Protein AF-A0A6B3W3S4-F1 (afdb_monomer)

Radius of gyration: 24.47 Å; Cα contacts (8 Å, |Δi|>4): 489; chains: 1; bounding box: 60×50×69 Å

InterPro domains:
  IPR002931 Transglutaminase-like [PF01841] (14-114)
  IPR002931 Transglutaminase-like [SM00460] (56-116)
  IPR038765 Papain-like cysteine peptidase superfamily [SSF54001] (7-116)

Nearest PDB structures (foldseek):
  3isr-assembly1_B  TM=8.763E-01  e=1.009E-07  Cytophaga hutchinsonii ATCC 33406
  8z4f-assembly1_A  TM=6.440E-01  e=1.031E-03  Methanobacterium phage psiM2
  7ob6-assembly1_B  TM=7.798E-01  e=4.672E-03  candidate division CPR1
  8z4f-assembly1_B-2  TM=6.143E-01  e=2.387E-03  Methanobacterium phage psiM2
  5zug-assembly1_F  TM=5.809E-01  e=6.024E+00  Escherichia coli K-12

Mean predicted aligned error: 7.25 Å

Secondary structure (DSSP, 8-state):
----SSS--SHHHHHHHHHHTTT-SSHHHHHHHHHHHHHHH-EE-SS-SSBSHHHHHHHSEE-HHHHHHHHHHHHHHTT--EEEEEEEESSSS--EEEEEEEEETTTEEEEE-HHHHHHHHH-TTTTTTSS-----GGGGBT---S-EEEEEESSSEEPSSPPPPPPGGGS-SSBS-EEEETTEEEETTT--BTTEE---SS---PPP-TTTTS-BPPPPHHHHH--------HHHHHHHHHHHHHHHHHHHHHHHHTT---TTHHHHHHHHHHHHHHHHHHTTSSHHHHHHHHHHHHHHHHHHHH-

pLDDT: mean 88.49, std 9.98, range [55.47, 98.88]

Solvent-accessible surface area (backbone atoms only — not comparable to full-atom values): 17016 Å² total; per-residue (Å²): 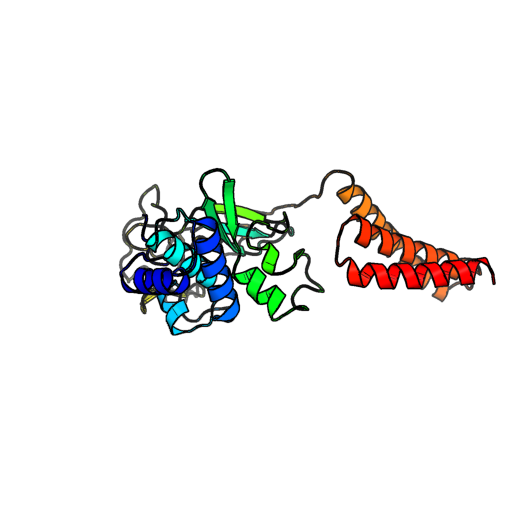116,91,59,42,93,40,26,47,58,48,70,69,42,29,52,52,36,47,64,62,26,68,85,38,90,46,72,64,48,26,54,47,40,49,42,53,48,53,31,70,70,41,42,88,34,80,83,49,86,51,49,18,22,68,46,26,69,74,63,35,43,22,34,36,61,24,43,26,19,35,54,33,14,29,35,36,39,73,75,33,54,46,44,34,39,24,16,27,42,65,71,55,51,96,42,70,46,39,28,32,30,39,50,34,91,99,72,45,74,35,36,35,30,45,42,62,19,29,42,44,68,76,42,73,65,78,47,73,89,50,93,62,72,82,66,65,34,76,45,21,63,61,40,78,72,85,48,72,45,81,65,43,75,51,60,55,43,78,42,84,73,69,71,79,85,77,57,83,88,71,58,51,86,41,61,77,49,65,42,32,45,90,92,34,85,39,49,66,38,70,60,58,56,91,63,9,44,54,66,42,78,62,64,74,53,78,62,77,74,79,64,51,87,47,77,46,71,74,76,58,66,52,79,81,71,49,86,64,84,67,76,70,67,68,72,58,34,52,41,50,53,52,32,52,51,34,51,53,52,42,54,48,52,60,56,46,55,76,79,42,93,58,88,60,51,64,42,52,44,24,50,32,48,27,52,38,21,50,33,31,44,77,66,64,45,64,41,74,64,28,51,54,51,23,51,55,26,47,52,51,26,51,50,56,73,77,108

Foldseek 3Di:
DDADLQQGQDPVLLVVLCVQQVPPPFLLSSLLSLLVCLLPQAEEDPPDQAGHQVSCVVVSYHHQRNSASSSCNSCVNHPWHKKKFWWAFQPQFGDIGIWMWTQGPPPGTATAGSRLLNCCVPPVCPCVPPPADHDHSSCSGRDDPPGIDTQDIHFFAADVVQDPADDPVLAAPAEPQWHHGPNDTDGQQDHHDVSGHGDCSPHRHHDDSPCSPDHDYDDGPCVPVNGDDRADDDPLNVLVVLLVVLVVVLVVLVVVVVPDDDLCSQLSNLVSQLSNLVSCCVNVHPNVVSVVSNVVSVVSNVVSVVD

Organism: NCBI:txid2672567

Sequence (307 aa):
MRSTTLSPVDDEIKSLASKITKDGKNNLEKAKLLFDYIVEQFVYHYPPKKRGAKSFLQEKRGDCGEYSSLFSSCCRAIGIPCRTLIGTWATGKLSAHVWNEAFIEGKGWIPVDCSMAHVQKKKKWQFLFSNIKTVPWEKYFGQTENQRIVFSFDADLPLNPEYPHIRGEEIPKQIDSVYIIQDRPFYWGYQTLNGNAPYMQPVYVRFDNENLAEPVTKPKATSYLGVWKVKESGMRSLLLSMKYGAFILLLLTFLAELFTEHSSLPVVKASLFVMIGLSFLLRRERVLLFSVLTFLFTLSLLSSIFS

Structure (mmCIF, N/CA/C/O backbone):
data_AF-A0A6B3W3S4-F1
#
_entry.id   AF-A0A6B3W3S4-F1
#
loop_
_atom_site.group_PDB
_atom_site.id
_atom_site.type_symbol
_atom_site.label_atom_id
_atom_site.label_alt_id
_atom_site.label_comp_id
_atom_site.label_asym_id
_atom_site.label_entity_id
_atom_site.label_seq_id
_atom_site.pdbx_PDB_ins_code
_atom_site.Cartn_x
_atom_site.Cartn_y
_atom_site.Cartn_z
_atom_site.occupancy
_atom_site.B_iso_or_equiv
_atom_site.auth_seq_id
_atom_site.auth_comp_id
_atom_site.auth_asym_id
_atom_site.auth_atom_id
_atom_site.pdbx_PDB_model_num
ATOM 1 N N . MET A 1 1 ? -19.396 -1.303 12.843 1.00 88.00 1 MET A N 1
ATOM 2 C CA . MET A 1 1 ? -18.505 -1.917 11.827 1.00 88.00 1 MET A CA 1
ATOM 3 C C . MET A 1 1 ? -17.469 -2.785 12.517 1.00 88.00 1 MET A C 1
ATOM 5 O O . MET A 1 1 ? -17.266 -2.597 13.709 1.00 88.00 1 MET A O 1
ATOM 9 N N . ARG A 1 2 ? -16.847 -3.732 11.801 1.00 89.38 2 ARG A N 1
ATOM 10 C CA . ARG A 1 2 ? -15.855 -4.651 12.380 1.00 89.38 2 ARG A CA 1
ATOM 11 C C . ARG A 1 2 ? -14.685 -3.876 12.996 1.00 89.38 2 ARG A C 1
ATOM 13 O O . ARG A 1 2 ? -14.101 -3.023 12.334 1.00 89.38 2 ARG A O 1
ATOM 20 N N . SER A 1 3 ? -14.364 -4.205 14.241 1.00 92.44 3 SER A N 1
ATOM 21 C CA . SER A 1 3 ? -13.187 -3.736 14.974 1.00 92.44 3 SER A CA 1
ATOM 22 C C . SER A 1 3 ? -12.208 -4.903 15.085 1.00 92.44 3 SER A C 1
ATOM 24 O O . SER A 1 3 ? -12.642 -6.029 15.332 1.00 92.44 3 SER A O 1
ATOM 26 N N . THR A 1 4 ? -10.920 -4.663 14.859 1.00 90.12 4 THR A N 1
ATOM 27 C CA . THR A 1 4 ? -9.861 -5.681 14.978 1.00 90.12 4 THR A CA 1
ATOM 28 C C . THR A 1 4 ? -8.745 -5.172 15.882 1.00 90.12 4 THR A C 1
ATOM 30 O O . THR A 1 4 ? -8.672 -3.980 16.179 1.00 90.12 4 THR A O 1
ATOM 33 N N . THR A 1 5 ? -7.851 -6.060 16.309 1.00 90.69 5 THR A N 1
ATOM 34 C CA . THR A 1 5 ? -6.713 -5.717 17.174 1.00 90.69 5 THR A CA 1
ATOM 35 C C . THR A 1 5 ? -5.821 -4.655 16.536 1.00 90.69 5 THR A C 1
ATOM 37 O O . THR A 1 5 ? -5.405 -3.702 17.195 1.00 90.69 5 THR A O 1
ATOM 40 N N . LEU A 1 6 ? -5.545 -4.794 15.236 1.00 91.62 6 LEU A N 1
ATOM 41 C CA . LEU A 1 6 ? -4.705 -3.852 14.495 1.00 91.62 6 LEU A CA 1
ATOM 42 C C . LEU A 1 6 ? -5.480 -2.639 13.985 1.00 91.62 6 LEU A C 1
ATOM 44 O O . LEU A 1 6 ? -4.897 -1.566 13.854 1.00 91.62 6 LEU A O 1
ATOM 48 N N . SER A 1 7 ? -6.776 -2.785 13.714 1.00 94.19 7 SER A N 1
ATOM 49 C CA . SER A 1 7 ? -7.641 -1.712 13.221 1.00 94.19 7 SER A CA 1
ATOM 50 C C . SER A 1 7 ? -8.841 -1.509 14.160 1.00 94.19 7 SER A C 1
ATOM 52 O O . SER A 1 7 ? -9.983 -1.802 13.780 1.00 94.19 7 SER A O 1
ATOM 54 N N . PRO A 1 8 ? -8.605 -1.023 15.397 1.00 95.00 8 PRO A N 1
ATOM 55 C CA . PRO A 1 8 ? -9.664 -0.803 16.369 1.00 95.00 8 PRO A CA 1
ATOM 56 C C . PRO A 1 8 ? -10.611 0.310 15.920 1.00 95.00 8 PRO A C 1
ATOM 58 O O . PRO A 1 8 ? -10.212 1.267 15.250 1.00 95.00 8 PRO A O 1
ATOM 61 N N . VAL A 1 9 ? -11.872 0.181 16.319 1.00 96.94 9 VAL A N 1
ATOM 62 C CA . VAL A 1 9 ? -12.919 1.191 16.158 1.00 96.94 9 VAL A CA 1
ATOM 63 C C . VAL A 1 9 ? -13.415 1.569 17.550 1.00 96.94 9 VAL A C 1
ATOM 65 O O . VAL A 1 9 ? -14.301 0.912 18.091 1.00 96.94 9 VAL A O 1
ATOM 68 N N . ASP A 1 10 ? -12.806 2.595 18.137 1.00 96.69 10 ASP A N 1
ATOM 69 C CA . ASP A 1 10 ? -13.119 3.111 19.473 1.00 96.69 10 ASP A CA 1
ATOM 70 C C . ASP A 1 10 ? -13.277 4.641 19.472 1.00 96.69 10 ASP A C 1
ATOM 72 O O . ASP A 1 10 ? -13.190 5.290 18.424 1.00 96.69 10 ASP A O 1
ATOM 76 N N . ASP A 1 11 ? -13.544 5.219 20.644 1.00 97.62 11 ASP A N 1
ATOM 77 C CA . ASP A 1 11 ? -13.845 6.645 20.787 1.00 97.62 11 ASP A CA 1
ATOM 78 C C . ASP A 1 11 ? -12.666 7.557 20.427 1.00 97.62 11 ASP A C 1
ATOM 80 O O . ASP A 1 11 ? -12.877 8.635 19.869 1.00 97.62 11 ASP A O 1
ATOM 84 N N . GLU A 1 12 ? -11.426 7.121 20.671 1.00 97.19 12 GLU A N 1
ATOM 85 C CA . GLU A 1 12 ? -10.222 7.870 20.295 1.00 97.19 12 GLU A CA 1
ATOM 86 C C . GLU A 1 12 ? -10.119 7.980 18.767 1.00 97.19 12 GLU A C 1
ATOM 88 O O . GLU A 1 12 ? -10.022 9.085 18.218 1.00 97.19 12 GLU A O 1
ATOM 93 N N . ILE A 1 13 ? -10.224 6.844 18.066 1.00 98.25 13 ILE A N 1
ATOM 94 C CA . ILE A 1 13 ? -10.219 6.795 16.598 1.00 98.25 13 ILE A CA 1
ATOM 95 C C . ILE A 1 13 ? -11.403 7.578 16.026 1.00 98.25 13 ILE A C 1
ATOM 97 O O . ILE A 1 13 ? -11.238 8.339 15.070 1.00 98.25 13 ILE A O 1
ATOM 101 N N . LYS A 1 14 ? -12.598 7.422 16.605 1.00 98.38 14 LYS A N 1
ATOM 102 C CA . LYS A 1 14 ? -13.813 8.108 16.153 1.00 98.38 14 LYS A CA 1
ATOM 103 C C . LYS A 1 14 ? -13.709 9.619 16.314 1.00 98.38 14 LYS A C 1
ATOM 105 O O . LYS A 1 14 ? -14.090 10.347 15.395 1.00 98.38 14 LYS A O 1
ATOM 110 N N . SER A 1 15 ? -13.177 10.092 17.439 1.00 98.44 15 SER A N 1
ATOM 111 C CA . SER A 1 15 ? -12.952 11.515 17.702 1.00 98.44 15 SER A CA 1
ATOM 112 C C . SER A 1 15 ? -11.958 12.107 16.703 1.00 98.44 15 SER A C 1
ATOM 114 O O . SER A 1 15 ? -12.255 13.108 16.043 1.00 98.44 15 SER A O 1
ATOM 116 N N . LEU A 1 16 ? -10.820 11.434 16.491 1.00 98.50 16 LEU A N 1
ATOM 117 C CA . LEU A 1 16 ? -9.830 11.840 15.496 1.00 98.50 16 LEU A CA 1
ATOM 118 C C . LEU A 1 16 ? -10.427 11.895 14.083 1.00 98.50 16 LEU A C 1
ATOM 120 O O . LEU A 1 16 ? -10.297 12.908 13.393 1.00 98.50 16 LEU A O 1
ATOM 124 N N . ALA A 1 17 ? -11.091 10.822 13.652 1.00 98.62 17 ALA A N 1
ATOM 125 C CA . ALA A 1 17 ? -11.669 10.726 12.320 1.00 98.62 17 ALA A CA 1
ATOM 126 C C . ALA A 1 17 ? -12.756 11.788 12.098 1.00 98.62 17 ALA A C 1
ATOM 128 O O . ALA A 1 17 ? -12.778 12.436 11.051 1.00 98.62 17 ALA A O 1
ATOM 129 N N . SER A 1 18 ? -13.605 12.041 13.097 1.00 98.50 18 SER A N 1
ATOM 130 C CA . SER A 1 18 ? -14.628 13.095 13.038 1.00 98.50 18 SER A CA 1
ATOM 131 C C . SER A 1 18 ? -13.999 14.487 12.936 1.00 98.50 18 SER A C 1
ATOM 133 O O . SER A 1 18 ? -14.432 15.298 12.123 1.00 98.50 18 SER A O 1
ATOM 135 N N . LYS A 1 19 ? -12.922 14.751 13.690 1.00 98.62 19 LYS A N 1
ATOM 136 C CA . LYS A 1 19 ? -12.184 16.021 13.626 1.00 98.62 19 LYS A CA 1
ATOM 137 C C . LYS A 1 19 ? -11.567 16.263 12.247 1.00 98.62 19 LYS A C 1
ATOM 139 O O . LYS A 1 19 ? -11.665 17.374 11.733 1.00 98.62 19 LYS A O 1
ATOM 144 N N . ILE A 1 20 ? -10.939 15.246 11.654 1.00 98.62 20 ILE A N 1
ATOM 145 C CA . ILE A 1 20 ? -10.326 15.341 10.317 1.00 98.62 20 ILE A CA 1
ATOM 146 C C . ILE A 1 20 ? -11.392 15.563 9.238 1.00 98.62 20 ILE A C 1
ATOM 148 O O . ILE A 1 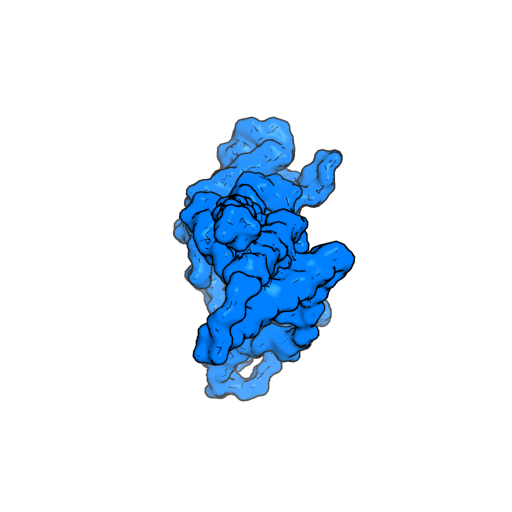20 ? -11.163 16.289 8.276 1.00 98.62 20 ILE A O 1
ATOM 152 N N . THR A 1 21 ? -12.560 14.941 9.394 1.00 98.62 21 THR A N 1
ATOM 153 C CA . THR A 1 21 ? -13.600 14.894 8.356 1.00 98.62 21 THR A CA 1
ATOM 154 C C . THR A 1 21 ? -14.727 15.905 8.540 1.00 98.62 21 THR A C 1
ATOM 156 O O . THR A 1 21 ? -15.724 15.833 7.820 1.00 98.62 21 THR A O 1
ATOM 159 N N . LYS A 1 22 ? -14.561 16.868 9.457 1.00 97.88 22 LYS A N 1
ATOM 160 C CA . LYS A 1 22 ? -15.570 17.879 9.808 1.00 97.88 22 LYS A CA 1
ATOM 161 C C . LYS A 1 22 ? -16.120 18.653 8.599 1.00 97.88 22 LYS A C 1
ATOM 163 O O . LYS A 1 22 ? -17.309 18.937 8.560 1.00 97.88 22 LYS A O 1
ATOM 168 N N . ASP A 1 23 ? -15.271 18.930 7.606 1.00 97.00 23 ASP A N 1
ATOM 169 C CA . ASP A 1 23 ? -15.618 19.739 6.429 1.00 97.00 23 ASP A CA 1
ATOM 170 C C . ASP A 1 23 ? -16.046 18.878 5.220 1.00 97.00 23 ASP A C 1
ATOM 172 O O . ASP A 1 23 ? -16.370 19.406 4.157 1.00 97.00 23 ASP A O 1
ATOM 176 N N . GLY A 1 24 ? -16.036 17.544 5.351 1.00 97.56 24 GLY A N 1
ATOM 177 C CA . GLY A 1 24 ? -16.400 16.621 4.274 1.00 97.56 24 GLY A CA 1
ATOM 178 C C . GLY A 1 24 ? -17.913 16.440 4.158 1.00 97.56 24 GLY A C 1
ATOM 179 O O . GLY A 1 24 ? -18.565 15.990 5.104 1.00 97.56 24 GLY A O 1
ATOM 180 N N . LYS A 1 25 ? -18.478 16.719 2.979 1.00 97.00 25 LYS A N 1
ATOM 181 C CA . LYS A 1 25 ? -19.935 16.727 2.751 1.00 97.00 25 LYS A CA 1
ATOM 182 C C . LYS A 1 25 ? -20.524 15.336 2.535 1.00 97.00 25 LYS A C 1
ATOM 184 O O . LYS A 1 25 ? -21.697 15.102 2.798 1.00 97.00 25 LYS A O 1
ATOM 189 N N . ASN A 1 26 ? -19.715 14.404 2.044 1.00 97.81 26 ASN A N 1
ATOM 190 C CA . ASN A 1 26 ? -20.113 13.033 1.730 1.00 97.81 26 ASN A CA 1
ATOM 191 C C . ASN A 1 26 ? -18.980 12.047 2.053 1.00 97.81 26 ASN A C 1
ATOM 193 O O . ASN A 1 26 ? -17.842 12.444 2.303 1.00 97.81 26 ASN A O 1
ATOM 197 N N . ASN A 1 27 ? -19.279 10.747 2.033 1.00 98.31 27 ASN A N 1
ATOM 198 C CA . ASN A 1 27 ? -18.314 9.707 2.405 1.00 98.31 27 ASN A CA 1
ATOM 199 C C . ASN A 1 27 ? -17.053 9.698 1.525 1.00 98.31 27 ASN A C 1
ATOM 201 O O . ASN A 1 27 ? -15.975 9.386 2.023 1.00 98.31 27 ASN A O 1
ATOM 205 N N . LEU A 1 28 ? -17.156 10.084 0.247 1.00 98.44 28 LEU A N 1
ATOM 206 C CA . LEU A 1 28 ? -15.996 10.176 -0.643 1.00 98.44 28 LEU A CA 1
ATOM 207 C C . LEU A 1 28 ? -15.044 11.289 -0.195 1.00 98.44 28 LEU A C 1
ATOM 209 O O . LEU A 1 28 ? -13.844 11.055 -0.062 1.00 98.44 28 LEU A O 1
ATOM 213 N N . GLU A 1 29 ? -15.581 12.481 0.067 1.00 98.56 29 GLU A N 1
ATOM 214 C CA . GLU A 1 29 ? -14.811 13.624 0.566 1.00 98.56 29 GLU A CA 1
ATOM 215 C C . GLU A 1 29 ? -14.203 13.328 1.937 1.00 98.56 29 GLU A C 1
ATOM 217 O O . GLU A 1 29 ? -13.020 13.578 2.150 1.00 98.56 29 GLU A O 1
ATOM 222 N N . LYS A 1 30 ? -14.968 12.716 2.849 1.00 98.81 30 LYS A N 1
ATOM 223 C CA . LYS A 1 30 ? -14.467 12.313 4.170 1.00 98.81 30 LYS A CA 1
ATOM 224 C C . LYS A 1 30 ? -13.317 11.308 4.061 1.00 98.81 30 LYS A C 1
ATOM 226 O O . LYS A 1 30 ? -12.278 11.500 4.690 1.00 98.81 30 LYS A O 1
ATOM 231 N N . ALA A 1 31 ? -13.449 10.276 3.225 1.00 98.69 31 ALA A N 1
ATOM 232 C CA . ALA A 1 31 ? -12.367 9.323 2.977 1.00 98.69 31 ALA A CA 1
ATOM 233 C C . ALA A 1 31 ? -11.130 10.003 2.360 1.00 98.69 31 ALA A C 1
ATOM 235 O O . ALA A 1 31 ? -10.001 9.677 2.733 1.00 98.69 31 ALA A O 1
ATOM 236 N N . LYS A 1 32 ? -11.320 10.979 1.462 1.00 98.75 32 LYS A N 1
ATOM 237 C CA . LYS A 1 32 ? -10.215 11.745 0.868 1.00 98.75 32 LYS A CA 1
ATOM 238 C C . LYS A 1 32 ? -9.495 12.621 1.895 1.00 98.75 32 LYS A C 1
ATOM 240 O O . LYS A 1 32 ? -8.267 12.630 1.909 1.00 98.75 32 LYS A O 1
ATOM 245 N N . LEU A 1 33 ? -10.232 13.291 2.783 1.00 98.88 33 LEU A N 1
ATOM 246 C CA . LEU A 1 33 ? -9.661 14.079 3.883 1.00 98.88 33 LEU A CA 1
ATOM 247 C C . LEU A 1 33 ? -8.827 13.205 4.831 1.00 98.88 33 LEU A C 1
ATOM 249 O O . LEU A 1 33 ? -7.727 13.596 5.218 1.00 98.88 33 LEU A O 1
ATOM 253 N N . LEU A 1 34 ? -9.305 11.995 5.156 1.00 98.88 34 LEU A N 1
ATOM 254 C CA . LEU A 1 34 ? -8.530 11.019 5.933 1.00 98.88 34 LEU A CA 1
ATOM 255 C C . LEU A 1 34 ? -7.239 10.611 5.215 1.00 98.88 34 LEU A C 1
ATOM 257 O O . LEU A 1 34 ? -6.177 10.584 5.838 1.00 98.88 34 LEU A O 1
ATOM 261 N N . PHE A 1 35 ? -7.319 10.312 3.917 1.00 98.88 35 PHE A N 1
ATOM 262 C CA . PHE A 1 35 ? -6.153 9.981 3.098 1.00 98.88 35 PHE A CA 1
ATOM 263 C C . PHE A 1 35 ? -5.117 11.113 3.113 1.00 98.88 35 PHE A C 1
ATOM 265 O O . PHE A 1 35 ? -3.954 10.867 3.430 1.00 98.88 35 PHE A O 1
ATOM 272 N N . ASP A 1 36 ? -5.534 12.354 2.849 1.00 98.75 36 ASP A N 1
ATOM 273 C CA . ASP A 1 36 ? -4.631 13.511 2.809 1.00 98.75 36 ASP A CA 1
ATOM 274 C C . ASP A 1 36 ? -3.972 13.773 4.165 1.00 98.75 36 ASP A C 1
ATOM 276 O O . ASP A 1 36 ? -2.758 13.979 4.237 1.00 98.75 36 ASP A O 1
ATOM 280 N N . TYR A 1 37 ? -4.754 13.698 5.246 1.00 98.75 37 TYR A N 1
ATOM 281 C CA . TYR A 1 37 ? -4.243 13.839 6.605 1.00 98.75 37 TYR A CA 1
ATOM 282 C C . TYR A 1 37 ? -3.182 12.779 6.920 1.00 98.75 37 TYR A C 1
ATOM 284 O O . TYR A 1 37 ? -2.087 13.116 7.366 1.00 98.75 37 TYR A O 1
ATOM 292 N N . ILE A 1 38 ? -3.465 11.498 6.664 1.00 98.69 38 ILE A N 1
ATOM 293 C CA . ILE A 1 38 ? -2.531 10.409 6.984 1.00 98.69 38 ILE A CA 1
ATOM 294 C C . ILE A 1 38 ? -1.249 10.517 6.145 1.00 98.69 38 ILE A C 1
ATOM 296 O O . ILE A 1 38 ? -0.151 10.319 6.666 1.00 98.69 38 ILE A O 1
ATOM 300 N N . VAL A 1 39 ? -1.365 10.861 4.860 1.00 98.56 39 VAL A N 1
ATOM 301 C CA . VAL A 1 39 ? -0.209 11.046 3.968 1.00 98.56 39 VAL A CA 1
ATOM 302 C C . VAL A 1 39 ? 0.709 12.172 4.450 1.00 98.56 39 VAL A C 1
ATOM 304 O O . VAL A 1 39 ? 1.933 12.056 4.322 1.00 98.56 39 VAL A O 1
ATOM 307 N N . GLU A 1 40 ? 0.141 13.249 5.000 1.00 98.25 40 GLU A N 1
ATOM 308 C CA . GLU A 1 40 ? 0.909 14.409 5.455 1.00 98.25 40 GLU A CA 1
ATOM 309 C C . GLU A 1 40 ? 1.493 14.242 6.863 1.00 98.25 40 GLU A C 1
ATOM 311 O O . GLU A 1 40 ? 2.623 14.656 7.105 1.00 98.25 40 GLU A O 1
ATOM 316 N N . GLN A 1 41 ? 0.741 13.646 7.789 1.00 98.12 41 GLN A N 1
ATOM 317 C CA . GLN A 1 41 ? 1.057 13.688 9.224 1.00 98.12 41 GLN A CA 1
ATOM 318 C C . GLN A 1 41 ? 1.934 12.534 9.723 1.00 98.12 41 GLN A C 1
ATOM 320 O O . GLN A 1 41 ? 2.368 12.553 10.875 1.00 98.12 41 GLN A O 1
ATOM 325 N N . PHE A 1 42 ? 2.175 11.519 8.896 1.00 98.00 42 PHE A N 1
ATOM 326 C CA . PHE A 1 42 ? 2.903 10.312 9.287 1.00 98.00 42 PHE A CA 1
ATOM 327 C C . PHE A 1 42 ? 4.062 10.037 8.341 1.00 98.00 42 PHE A C 1
ATOM 329 O O . PHE A 1 42 ? 4.036 10.460 7.186 1.00 98.00 42 PHE A O 1
ATOM 336 N N . VAL A 1 43 ? 5.063 9.294 8.817 1.00 97.81 43 VAL A N 1
ATOM 337 C CA . VAL A 1 43 ? 6.291 9.002 8.069 1.00 97.81 43 VAL A CA 1
ATOM 338 C C . VAL A 1 43 ? 6.460 7.509 7.810 1.00 97.81 43 VAL A C 1
ATOM 340 O O . VAL A 1 43 ? 6.420 6.692 8.732 1.00 97.81 43 VAL A O 1
ATOM 343 N N . TYR A 1 44 ? 6.753 7.154 6.557 1.00 97.38 44 TYR A N 1
ATOM 344 C CA . TYR A 1 44 ? 7.031 5.766 6.199 1.00 97.38 44 TYR A CA 1
ATOM 345 C C . TYR A 1 44 ? 8.372 5.298 6.769 1.00 97.38 44 TYR A C 1
ATOM 347 O O . TYR A 1 44 ? 9.438 5.832 6.430 1.00 97.38 44 TYR A O 1
ATOM 355 N N . HIS A 1 45 ? 8.318 4.255 7.592 1.00 96.06 45 HIS A N 1
ATOM 356 C CA . HIS A 1 45 ? 9.461 3.626 8.233 1.00 96.06 45 HIS A CA 1
ATOM 357 C C . HIS A 1 45 ? 9.253 2.113 8.334 1.00 96.06 45 HIS A C 1
ATOM 359 O O . HIS A 1 45 ? 8.240 1.652 8.850 1.00 96.06 45 HIS A O 1
ATOM 365 N N . TYR A 1 46 ? 10.233 1.352 7.852 1.00 91.75 46 TYR A N 1
ATOM 366 C CA . TYR A 1 46 ? 10.237 -0.103 7.908 1.00 91.75 46 TYR A CA 1
ATOM 367 C C . TYR A 1 46 ? 11.585 -0.590 8.468 1.00 91.75 46 TYR A C 1
ATOM 369 O O . TYR A 1 46 ? 12.615 -0.113 7.981 1.00 91.75 46 TYR A O 1
ATOM 377 N N . PRO A 1 47 ? 11.594 -1.539 9.423 1.00 90.31 47 PRO A N 1
ATOM 378 C CA . PRO A 1 47 ? 10.423 -2.101 10.109 1.00 90.31 47 PRO A CA 1
ATOM 379 C C . PRO A 1 47 ? 9.850 -1.138 11.176 1.00 90.31 47 PRO A C 1
ATOM 381 O O . PRO A 1 47 ? 10.598 -0.343 11.744 1.00 90.31 47 PRO A O 1
ATOM 384 N N . PRO A 1 48 ? 8.539 -1.178 11.476 1.00 91.38 48 PRO A N 1
ATOM 385 C CA . PRO A 1 48 ? 7.976 -0.431 12.598 1.00 91.38 48 PRO A CA 1
ATOM 386 C C . PRO A 1 48 ? 8.317 -1.095 13.938 1.00 91.38 48 PRO A C 1
ATOM 388 O O . PRO A 1 48 ? 8.487 -2.310 14.015 1.00 91.38 48 PRO A O 1
ATOM 391 N N . LYS A 1 49 ? 8.359 -0.296 15.012 1.00 91.06 49 LYS A N 1
ATOM 392 C CA . LYS A 1 49 ? 8.609 -0.791 16.379 1.00 91.06 49 LYS A CA 1
ATOM 393 C C . LYS A 1 49 ? 7.435 -1.592 16.948 1.00 91.06 49 LYS A C 1
ATOM 395 O O . LYS A 1 49 ? 7.638 -2.570 17.657 1.00 91.06 49 LYS A O 1
ATOM 400 N N . LYS A 1 50 ? 6.213 -1.138 16.667 1.00 92.88 50 LYS A N 1
ATOM 401 C CA . LYS A 1 50 ? 4.947 -1.696 17.156 1.00 92.88 50 LYS A CA 1
ATOM 402 C C . LYS A 1 50 ? 3.929 -1.715 16.019 1.00 92.88 50 LYS A C 1
ATOM 404 O O . LYS A 1 50 ? 4.050 -0.928 15.080 1.00 92.88 50 LYS A O 1
ATOM 409 N N . ARG A 1 51 ? 2.951 -2.613 16.113 1.00 92.38 51 ARG A N 1
ATOM 410 C CA . ARG A 1 51 ? 1.913 -2.852 15.106 1.00 92.38 51 ARG A CA 1
ATOM 411 C C . ARG A 1 51 ? 0.544 -2.349 15.569 1.00 92.38 51 ARG A C 1
ATOM 413 O O . ARG A 1 51 ? 0.180 -2.512 16.732 1.00 92.38 51 ARG A O 1
ATOM 420 N N . GLY A 1 52 ? -0.244 -1.837 14.631 1.00 93.19 52 GLY A N 1
ATOM 421 C CA . GLY A 1 52 ? -1.630 -1.407 14.794 1.00 93.19 52 GLY A CA 1
ATOM 422 C C . GLY A 1 52 ? -1.829 0.113 14.760 1.00 93.19 52 GLY A C 1
ATOM 423 O O . GLY A 1 52 ? -0.934 0.908 15.051 1.00 93.19 52 GLY A O 1
ATOM 424 N N . ALA A 1 53 ? -3.066 0.525 14.466 1.00 95.75 53 ALA A N 1
ATOM 425 C CA . ALA A 1 53 ? -3.455 1.926 14.297 1.00 95.75 53 ALA A CA 1
ATOM 426 C C . ALA A 1 53 ? -3.104 2.812 15.506 1.00 95.75 53 ALA A C 1
ATOM 428 O O . ALA A 1 53 ? -2.641 3.937 15.324 1.00 95.75 53 ALA A O 1
ATOM 429 N N . LYS A 1 54 ? -3.284 2.308 16.736 1.00 95.38 54 LYS A N 1
ATOM 430 C CA . LYS A 1 54 ? -2.959 3.048 17.969 1.00 95.38 54 LYS A CA 1
ATOM 431 C C . LYS A 1 54 ? -1.469 3.306 18.118 1.00 95.38 54 LYS A C 1
ATOM 433 O O . LYS A 1 54 ? -1.057 4.435 18.366 1.00 95.38 54 LYS A O 1
ATOM 438 N N . SER A 1 55 ? -0.655 2.274 17.912 1.00 94.06 55 SER A N 1
ATOM 439 C CA . SER A 1 55 ? 0.796 2.426 17.939 1.00 94.06 55 SER A CA 1
ATOM 440 C C . SER A 1 55 ? 1.264 3.389 16.855 1.00 94.06 55 SER A C 1
ATOM 442 O O . SER A 1 55 ? 2.107 4.241 17.115 1.00 94.06 55 SER A O 1
ATOM 444 N N . PHE A 1 56 ? 0.668 3.334 15.664 1.00 96.62 56 PHE A N 1
ATOM 445 C CA . PHE A 1 56 ? 0.995 4.279 14.605 1.00 96.62 56 PHE A CA 1
ATOM 446 C C . PHE A 1 56 ? 0.617 5.723 14.957 1.00 96.62 56 PHE A C 1
ATOM 448 O O . PHE A 1 56 ? 1.388 6.639 14.666 1.00 96.62 56 PHE A O 1
ATOM 455 N N . LEU A 1 57 ? -0.525 5.939 15.622 1.00 96.62 57 LEU A N 1
ATOM 456 C CA . LEU A 1 57 ? -0.941 7.255 16.117 1.00 96.62 57 LEU A CA 1
ATOM 457 C C . LEU A 1 57 ? 0.053 7.866 17.100 1.00 96.62 57 LEU A C 1
ATOM 459 O O . LEU A 1 57 ? 0.325 9.064 16.998 1.00 96.62 57 LEU A O 1
ATOM 463 N N . GLN A 1 58 ? 0.595 7.043 17.996 1.00 95.25 58 GLN A N 1
ATOM 464 C CA . GLN A 1 58 ? 1.584 7.442 18.995 1.00 95.25 58 GLN A CA 1
ATOM 465 C C . GLN A 1 58 ? 2.962 7.689 18.367 1.00 95.25 58 GLN A C 1
ATOM 467 O O . GLN A 1 58 ? 3.554 8.746 18.562 1.00 95.25 58 GLN A O 1
ATOM 472 N N . GLU A 1 59 ? 3.462 6.738 17.576 1.00 95.88 59 GLU A N 1
ATOM 473 C CA . GLU A 1 59 ? 4.830 6.766 17.040 1.00 95.88 59 GLU A CA 1
ATOM 474 C C . GLU A 1 59 ? 4.984 7.694 15.827 1.00 95.88 59 GLU A C 1
ATOM 476 O O . GLU A 1 59 ? 6.095 8.110 15.496 1.00 95.88 59 GLU A O 1
ATOM 481 N N . LYS A 1 60 ? 3.889 7.974 15.102 1.00 97.00 60 LYS A N 1
ATOM 482 C CA . LYS A 1 60 ? 3.859 8.722 13.826 1.00 97.00 60 LYS A CA 1
ATOM 483 C C . LYS A 1 60 ? 4.756 8.151 12.717 1.00 97.00 60 LYS A C 1
ATOM 485 O O . LYS A 1 60 ? 4.952 8.787 11.679 1.00 97.00 60 LYS A O 1
ATOM 490 N N . ARG A 1 61 ? 5.299 6.946 12.909 1.00 97.12 61 ARG A N 1
ATOM 491 C CA . ARG A 1 61 ? 6.239 6.271 12.007 1.00 97.12 61 ARG A CA 1
ATOM 492 C C . ARG A 1 61 ? 5.847 4.806 11.867 1.00 97.12 61 ARG A C 1
ATOM 494 O O . ARG A 1 61 ? 5.678 4.125 12.871 1.00 97.12 61 ARG A O 1
ATOM 501 N N . GLY A 1 62 ? 5.717 4.324 10.635 1.00 96.50 62 GLY A N 1
ATOM 502 C CA . GLY A 1 62 ? 5.229 2.968 10.383 1.00 96.50 62 GLY A CA 1
ATOM 503 C C . GLY A 1 62 ? 5.329 2.537 8.925 1.00 96.50 62 GLY A C 1
ATOM 504 O O . GLY A 1 62 ? 5.662 3.345 8.057 1.00 96.50 62 GLY A O 1
ATOM 505 N N . ASP A 1 63 ? 5.062 1.262 8.653 1.00 95.56 63 ASP A N 1
ATOM 506 C CA . ASP A 1 63 ? 5.087 0.694 7.302 1.00 95.56 63 ASP A CA 1
ATOM 507 C C . ASP A 1 63 ? 3.678 0.605 6.689 1.00 95.56 63 ASP A C 1
ATOM 509 O O . ASP A 1 63 ? 2.699 1.087 7.258 1.00 95.56 63 ASP A O 1
ATOM 513 N N . CYS A 1 64 ? 3.560 -0.018 5.512 1.00 95.56 64 CYS A N 1
ATOM 514 C CA . CYS A 1 64 ? 2.285 -0.165 4.803 1.00 95.56 64 CYS A CA 1
ATOM 515 C C . CYS A 1 64 ? 1.147 -0.757 5.660 1.00 95.56 64 CYS A C 1
ATOM 517 O O . CYS A 1 64 ? -0.008 -0.357 5.487 1.00 95.56 64 CYS A O 1
ATOM 519 N N . GLY A 1 65 ? 1.453 -1.641 6.617 1.00 94.88 65 GLY A N 1
ATOM 520 C CA . GLY A 1 65 ? 0.468 -2.211 7.533 1.00 94.88 65 GLY A CA 1
ATOM 521 C C . GLY A 1 65 ? -0.096 -1.180 8.506 1.00 94.88 65 GL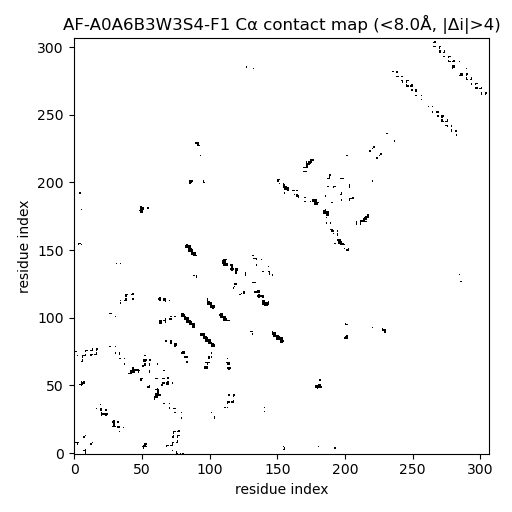Y A C 1
ATOM 522 O O . GLY A 1 65 ? -1.305 -1.153 8.736 1.00 94.88 65 GLY A O 1
ATOM 523 N N . GLU A 1 66 ? 0.753 -0.291 9.016 1.00 96.38 66 GLU A N 1
ATOM 524 C CA . GLU A 1 66 ? 0.368 0.754 9.969 1.00 96.38 66 GLU A CA 1
ATOM 525 C C . GLU A 1 66 ? -0.503 1.829 9.320 1.00 96.38 66 GLU A C 1
ATOM 527 O O . GLU A 1 66 ? -1.571 2.178 9.830 1.00 96.38 66 GLU A O 1
ATOM 532 N N . TYR A 1 67 ? -0.099 2.273 8.127 1.00 98.12 67 TYR A N 1
ATOM 533 C CA . TYR A 1 67 ? -0.901 3.171 7.296 1.00 98.12 67 TYR A CA 1
ATOM 534 C C . TYR A 1 67 ? -2.282 2.578 7.004 1.00 98.12 67 TYR A C 1
ATOM 536 O O . TYR A 1 67 ? -3.296 3.264 7.161 1.00 98.12 67 TYR A O 1
ATOM 544 N N . SER A 1 68 ? -2.322 1.301 6.617 1.00 97.19 68 SER A N 1
ATOM 545 C CA . SER A 1 68 ? -3.573 0.639 6.247 1.00 97.19 68 SER A CA 1
ATOM 546 C C . SER A 1 68 ? -4.488 0.391 7.443 1.00 97.19 68 SER A C 1
ATOM 548 O O . SER A 1 68 ? -5.715 0.492 7.338 1.00 97.19 68 SER A O 1
ATOM 550 N N . SER A 1 69 ? -3.891 0.101 8.598 1.00 96.25 69 SER A N 1
ATOM 551 C CA . SER A 1 69 ? -4.607 -0.085 9.854 1.00 96.25 69 SER A CA 1
ATOM 552 C C . SER A 1 69 ? -5.283 1.207 10.300 1.00 96.25 69 SER A C 1
ATOM 554 O O . SER A 1 69 ? -6.476 1.204 10.584 1.00 96.25 69 SER A O 1
ATOM 556 N N . LEU A 1 70 ? -4.560 2.331 10.288 1.00 98.25 70 LEU A N 1
ATOM 557 C CA . LEU A 1 70 ? -5.127 3.615 10.692 1.00 98.25 70 LEU A CA 1
ATOM 558 C C . LEU A 1 70 ? -6.207 4.111 9.726 1.00 98.25 70 LEU A C 1
ATOM 560 O O . LEU A 1 70 ? -7.263 4.558 10.171 1.00 98.25 70 LEU A O 1
ATOM 564 N N . PHE A 1 71 ? -5.981 4.013 8.412 1.00 98.69 71 PHE A N 1
ATOM 565 C CA . PHE A 1 71 ? -6.976 4.456 7.434 1.00 98.69 71 PHE A CA 1
ATOM 566 C C . PHE A 1 71 ? -8.282 3.657 7.544 1.00 98.69 71 PHE A C 1
ATOM 568 O O . PHE A 1 71 ? -9.366 4.249 7.576 1.00 98.69 71 PHE A O 1
ATOM 575 N N . SER A 1 72 ? -8.195 2.326 7.654 1.00 98.12 72 SER A N 1
ATOM 576 C CA . SER A 1 72 ? -9.380 1.477 7.819 1.00 98.12 72 SER A CA 1
ATOM 577 C C . SER A 1 72 ? -10.094 1.720 9.148 1.00 98.12 72 SER A C 1
ATOM 579 O O . SER A 1 72 ? -11.314 1.879 9.134 1.00 98.12 72 SER A O 1
ATOM 581 N N . SER A 1 73 ? -9.361 1.844 10.261 1.00 98.06 73 SER A N 1
ATOM 582 C CA . SER A 1 73 ? -9.895 2.249 11.569 1.00 98.06 73 SER A CA 1
ATOM 583 C C . SER A 1 73 ? -10.695 3.547 11.489 1.00 98.06 73 SER A C 1
ATOM 585 O O . SER A 1 73 ? -11.866 3.572 11.869 1.00 98.06 73 SER A O 1
ATOM 587 N N . CYS A 1 74 ? -10.101 4.613 10.943 1.00 98.75 74 CYS A N 1
ATOM 588 C CA . CYS A 1 74 ? -10.756 5.914 10.835 1.00 98.75 74 CYS A CA 1
ATOM 589 C C . CYS A 1 74 ? -12.010 5.859 9.956 1.00 98.75 74 CYS A C 1
ATOM 591 O O . CYS A 1 74 ? -13.049 6.371 10.363 1.00 98.75 74 CYS A O 1
ATOM 593 N N . CYS A 1 75 ? -11.944 5.209 8.787 1.00 98.69 75 CYS A N 1
ATOM 594 C CA . CYS A 1 75 ? -13.109 5.047 7.910 1.00 98.69 75 CYS A CA 1
ATOM 595 C C . CYS A 1 75 ? -14.251 4.314 8.625 1.00 98.69 75 CYS A C 1
ATOM 597 O O . CYS A 1 75 ? -15.390 4.790 8.650 1.00 98.69 75 CYS A O 1
ATOM 599 N N . ARG A 1 76 ? -13.932 3.181 9.264 1.00 98.50 76 ARG A N 1
ATOM 600 C CA . ARG A 1 76 ? -14.906 2.350 9.979 1.00 98.50 76 ARG A CA 1
ATOM 601 C C . ARG A 1 76 ? -15.519 3.079 11.176 1.00 98.50 76 ARG A C 1
ATOM 603 O O . ARG A 1 76 ? -16.691 2.866 11.474 1.00 98.50 76 ARG A O 1
ATOM 610 N N . ALA A 1 77 ? -14.769 3.956 11.838 1.00 98.50 77 ALA A N 1
ATOM 611 C CA . ALA A 1 77 ? -15.264 4.728 12.975 1.00 98.50 77 ALA A CA 1
ATOM 612 C C . ALA A 1 77 ? -16.306 5.793 12.603 1.00 98.50 77 ALA A C 1
ATOM 614 O O . ALA A 1 77 ? -17.144 6.136 13.436 1.00 98.50 77 ALA A O 1
ATOM 615 N N . ILE A 1 78 ? -16.300 6.277 11.356 1.00 98.19 78 ILE A N 1
ATOM 616 C CA . ILE A 1 78 ? -17.231 7.313 10.868 1.00 98.19 78 ILE A CA 1
ATOM 617 C C . ILE A 1 78 ? -18.297 6.787 9.901 1.00 98.19 78 ILE A C 1
ATOM 619 O O . ILE A 1 78 ? -18.929 7.575 9.202 1.00 98.19 78 ILE A O 1
ATOM 623 N N . GLY A 1 79 ? -18.516 5.473 9.837 1.00 98.00 79 GLY A N 1
ATOM 624 C CA . GLY A 1 79 ? -19.602 4.921 9.019 1.00 98.00 79 GLY A CA 1
ATOM 625 C C . GLY A 1 79 ? -19.217 4.511 7.590 1.00 98.00 79 GLY A C 1
ATOM 626 O O . GLY A 1 79 ? -20.080 4.022 6.872 1.00 98.00 79 GLY A O 1
ATOM 627 N N . ILE A 1 80 ? -17.949 4.633 7.176 1.00 98.50 80 ILE A N 1
ATOM 628 C CA . ILE A 1 80 ? -17.492 4.256 5.828 1.00 98.50 80 ILE A CA 1
ATOM 629 C C . ILE A 1 80 ? -16.984 2.803 5.829 1.00 98.50 80 ILE A C 1
ATOM 631 O O . ILE A 1 80 ? -15.962 2.527 6.472 1.00 98.50 80 ILE A O 1
ATOM 635 N N . PRO A 1 81 ? -17.625 1.866 5.098 1.00 98.06 81 PRO A N 1
ATOM 636 C CA . PRO A 1 81 ? -17.112 0.509 4.981 1.00 98.06 81 PRO A CA 1
ATOM 637 C C . PRO A 1 81 ? -15.733 0.529 4.324 1.00 98.06 81 PRO A C 1
ATOM 639 O O . PRO A 1 81 ? -15.548 1.069 3.237 1.00 98.06 81 PRO A O 1
ATOM 642 N N . CYS A 1 82 ? -14.750 -0.052 4.998 1.00 98.00 82 CYS A N 1
ATOM 643 C CA . CYS A 1 82 ? -13.372 -0.082 4.533 1.00 98.00 82 CYS A CA 1
ATOM 644 C C . CYS A 1 82 ? -12.766 -1.450 4.832 1.00 98.00 82 CYS A C 1
ATOM 646 O O . CYS A 1 82 ? -12.955 -1.988 5.929 1.00 98.00 82 CYS A O 1
ATOM 648 N N . ARG A 1 83 ? -12.049 -2.020 3.865 1.00 95.31 83 ARG A N 1
ATOM 649 C CA . ARG A 1 83 ? -11.319 -3.280 4.017 1.00 95.31 83 ARG A CA 1
ATOM 650 C C . ARG A 1 83 ? -9.834 -3.060 3.792 1.00 95.31 83 ARG A C 1
ATOM 652 O O . ARG A 1 83 ? -9.433 -2.248 2.964 1.00 95.31 83 ARG A O 1
ATOM 659 N N . THR A 1 84 ? -9.030 -3.791 4.544 1.00 94.69 84 THR A N 1
ATOM 660 C CA . THR A 1 84 ? -7.585 -3.871 4.338 1.00 94.69 84 THR A CA 1
ATOM 661 C C . THR A 1 84 ? -7.312 -5.005 3.358 1.00 94.69 84 THR A C 1
ATOM 663 O O . THR A 1 84 ? -7.928 -6.059 3.458 1.00 94.69 84 THR A O 1
ATOM 666 N N . LEU A 1 85 ? -6.434 -4.800 2.389 1.00 94.25 85 LEU A N 1
ATOM 667 C CA . LEU A 1 85 ? -6.014 -5.813 1.432 1.00 94.25 85 LEU A CA 1
ATOM 668 C C . LEU A 1 85 ? -4.568 -6.148 1.729 1.00 94.25 85 LEU A C 1
ATOM 670 O O . LEU A 1 85 ? -3.731 -5.248 1.822 1.00 94.25 85 LEU A O 1
ATOM 674 N N . ILE A 1 86 ? -4.288 -7.435 1.875 1.00 90.94 86 ILE A N 1
ATOM 675 C CA . ILE A 1 86 ? -2.945 -7.927 2.132 1.00 90.94 86 ILE A CA 1
ATOM 676 C C . ILE A 1 86 ? -2.537 -8.798 0.957 1.00 90.94 86 ILE A C 1
ATOM 678 O O . ILE A 1 86 ? -3.295 -9.658 0.504 1.00 90.94 86 ILE A O 1
ATOM 682 N N . GLY A 1 87 ? -1.356 -8.536 0.413 1.00 90.44 87 GLY A N 1
ATOM 683 C CA . GLY A 1 87 ? -0.955 -9.147 -0.838 1.00 90.44 87 GLY A CA 1
ATOM 684 C C . GLY A 1 87 ? 0.509 -8.937 -1.163 1.00 90.44 87 GLY A C 1
ATOM 685 O O . GLY A 1 87 ? 1.339 -8.711 -0.283 1.00 90.44 87 GLY A O 1
ATOM 686 N N . THR A 1 88 ? 0.821 -9.007 -2.451 1.00 89.94 88 THR A N 1
ATOM 687 C CA . THR A 1 88 ? 2.176 -8.834 -2.977 1.00 89.94 88 THR A CA 1
ATOM 688 C C . THR A 1 88 ? 2.174 -8.035 -4.268 1.00 89.94 88 THR A C 1
ATOM 690 O O . THR A 1 88 ? 1.202 -8.034 -5.027 1.00 89.94 88 THR A O 1
ATOM 693 N N . TRP A 1 89 ? 3.312 -7.421 -4.567 1.00 90.88 89 TRP A N 1
ATOM 694 C CA . TRP A 1 89 ? 3.608 -6.930 -5.904 1.00 90.88 89 TRP A CA 1
ATOM 695 C C . TRP A 1 89 ? 3.795 -8.093 -6.887 1.00 90.88 89 TRP A C 1
ATOM 697 O O . TRP A 1 89 ? 4.460 -9.085 -6.580 1.00 90.88 89 TRP A O 1
ATOM 707 N N . ALA A 1 90 ? 3.256 -7.955 -8.095 1.00 88.56 90 ALA A N 1
ATOM 708 C CA . ALA A 1 90 ? 3.399 -8.896 -9.200 1.00 88.56 90 ALA A CA 1
ATOM 709 C C . ALA A 1 90 ? 4.754 -8.704 -9.914 1.00 88.56 90 ALA A C 1
ATOM 711 O O . ALA A 1 90 ? 4.814 -8.372 -11.095 1.00 88.56 90 ALA A O 1
ATOM 712 N N . THR A 1 91 ? 5.862 -8.881 -9.188 1.00 82.62 91 THR A N 1
ATOM 713 C CA . THR A 1 91 ? 7.237 -8.668 -9.694 1.00 82.62 91 THR A CA 1
ATOM 714 C C . THR A 1 91 ? 8.039 -9.966 -9.850 1.00 82.62 91 THR A C 1
ATOM 716 O O . THR A 1 91 ? 9.244 -9.925 -10.091 1.00 82.62 91 THR A O 1
ATOM 719 N N . GLY A 1 92 ? 7.389 -11.129 -9.716 1.00 78.19 92 GLY A N 1
ATOM 720 C CA . GLY A 1 92 ? 8.030 -12.450 -9.806 1.00 78.19 92 GLY A CA 1
ATOM 721 C C . GLY A 1 92 ? 8.795 -12.875 -8.547 1.00 78.19 92 GLY A C 1
ATOM 722 O O . GLY A 1 92 ? 9.403 -13.940 -8.527 1.00 78.19 92 GLY A O 1
ATOM 723 N N . LYS A 1 93 ? 8.767 -12.060 -7.489 1.00 80.31 93 LYS A N 1
ATOM 724 C CA . LYS A 1 93 ? 9.263 -12.389 -6.148 1.00 80.31 93 LYS A CA 1
ATOM 725 C C . LYS A 1 93 ? 8.231 -11.925 -5.127 1.00 80.31 93 LYS A C 1
ATOM 727 O O . LYS A 1 93 ? 7.551 -10.929 -5.376 1.00 80.31 93 LYS A O 1
ATOM 732 N N . LEU A 1 94 ? 8.128 -12.610 -3.985 1.00 81.88 94 LEU A N 1
ATOM 733 C CA . LEU A 1 94 ? 7.267 -12.123 -2.911 1.00 81.88 94 LEU A CA 1
ATOM 734 C C . LEU A 1 94 ? 7.800 -10.772 -2.422 1.00 81.88 94 LEU A C 1
ATOM 736 O O . LEU A 1 94 ? 8.913 -10.674 -1.910 1.00 81.88 94 LEU A O 1
ATOM 740 N N . SER A 1 95 ? 6.971 -9.748 -2.558 1.00 86.88 95 SER A N 1
ATOM 741 C CA . SER A 1 95 ? 7.201 -8.414 -2.032 1.00 86.88 95 SER A CA 1
ATOM 742 C C . SER A 1 95 ? 5.884 -7.967 -1.420 1.00 86.88 95 SER A C 1
ATOM 744 O O . SER A 1 95 ? 4.999 -7.468 -2.115 1.00 86.88 95 SER A O 1
ATOM 746 N N . ALA A 1 96 ? 5.724 -8.279 -0.134 1.00 88.44 96 ALA A N 1
ATOM 747 C CA . ALA A 1 96 ? 4.463 -8.099 0.561 1.00 88.44 96 ALA A CA 1
ATOM 748 C C . ALA A 1 96 ? 4.091 -6.615 0.658 1.00 88.44 96 ALA A C 1
ATOM 750 O O . ALA A 1 96 ? 4.953 -5.755 0.847 1.00 88.44 96 ALA A O 1
ATOM 751 N N . HIS A 1 97 ? 2.801 -6.326 0.526 1.00 93.88 97 HIS A N 1
ATOM 752 C CA . HIS A 1 97 ? 2.260 -4.978 0.643 1.00 93.88 97 HIS A CA 1
ATOM 753 C C . HIS A 1 97 ? 0.864 -5.013 1.258 1.00 93.88 97 HIS A C 1
ATOM 755 O O . HIS A 1 97 ? 0.139 -5.999 1.104 1.00 93.88 97 HIS A O 1
ATOM 761 N N . VAL A 1 98 ? 0.498 -3.947 1.966 1.00 94.44 98 VAL A N 1
ATOM 762 C CA . VAL A 1 98 ? -0.846 -3.750 2.523 1.00 94.44 98 VAL A CA 1
ATOM 763 C C . VAL A 1 98 ? -1.400 -2.425 2.022 1.00 94.44 98 VAL A C 1
ATOM 765 O O . VAL A 1 98 ? -0.678 -1.430 1.977 1.00 94.44 98 VAL A O 1
ATOM 768 N N . TRP A 1 99 ? -2.672 -2.415 1.642 1.00 97.00 99 TRP A N 1
ATOM 769 C CA . TRP A 1 99 ? -3.406 -1.200 1.292 1.00 97.00 99 TRP A CA 1
ATOM 770 C C . TRP A 1 99 ? -4.878 -1.335 1.688 1.00 97.00 99 TRP A C 1
ATOM 772 O O . TRP A 1 99 ? -5.257 -2.288 2.370 1.00 97.00 99 TRP A O 1
ATOM 782 N N . ASN A 1 100 ? -5.725 -0.392 1.283 1.00 98.00 100 ASN A N 1
ATOM 783 C CA . ASN A 1 100 ? -7.144 -0.394 1.612 1.00 98.00 100 ASN A CA 1
ATOM 784 C C . ASN A 1 100 ? -8.038 -0.282 0.382 1.00 98.00 100 ASN A C 1
ATOM 786 O O . ASN A 1 100 ? -7.626 0.162 -0.686 1.00 98.00 100 ASN A O 1
ATOM 790 N N . GLU A 1 101 ? -9.307 -0.608 0.581 1.00 98.44 101 GLU A N 1
ATOM 791 C CA . GLU A 1 101 ? -10.402 -0.171 -0.272 1.00 98.44 101 GLU A CA 1
ATOM 792 C C . GLU A 1 101 ? -11.529 0.374 0.604 1.00 98.44 101 GLU A C 1
ATOM 794 O O . GLU A 1 101 ? -11.919 -0.264 1.585 1.00 98.44 101 GLU A O 1
ATOM 799 N N . ALA A 1 102 ? -12.063 1.536 0.238 1.00 98.50 102 ALA A N 1
ATOM 800 C CA . ALA A 1 102 ? -13.221 2.150 0.879 1.00 98.50 102 ALA A CA 1
ATOM 801 C C . ALA A 1 102 ? -14.441 2.033 -0.040 1.00 98.50 102 ALA A C 1
ATOM 803 O O . ALA A 1 102 ? -14.373 2.404 -1.211 1.00 98.50 102 ALA A O 1
ATOM 804 N N . PHE A 1 103 ? -15.556 1.518 0.471 1.00 98.50 103 PHE A N 1
ATOM 805 C CA . PHE A 1 103 ? -16.799 1.425 -0.281 1.00 98.50 103 PHE A CA 1
ATOM 806 C C . PHE A 1 103 ? -17.532 2.762 -0.250 1.00 98.50 103 PHE A C 1
ATOM 808 O O . PHE A 1 103 ? -17.878 3.274 0.816 1.00 98.50 103 PHE A O 1
ATOM 815 N N . ILE A 1 104 ? -17.790 3.307 -1.434 1.00 98.19 104 ILE A N 1
ATOM 816 C CA . ILE A 1 104 ? -18.540 4.542 -1.626 1.00 98.19 104 ILE A CA 1
ATOM 817 C C . ILE A 1 104 ? -19.805 4.207 -2.408 1.00 98.19 104 ILE A C 1
ATOM 819 O O . ILE A 1 104 ? -19.741 3.662 -3.513 1.00 98.19 104 ILE A O 1
ATOM 823 N N . GLU A 1 105 ? -20.957 4.546 -1.839 1.00 96.06 105 GLU A N 1
ATOM 824 C CA . GLU A 1 105 ? -22.253 4.344 -2.483 1.00 96.06 105 GLU A CA 1
ATOM 825 C C . GLU A 1 105 ? -22.291 5.006 -3.871 1.00 96.06 105 GLU A C 1
ATOM 827 O O . GLU A 1 105 ? -21.771 6.106 -4.072 1.00 96.06 105 GLU A O 1
ATOM 832 N N . GLY A 1 106 ? -22.820 4.285 -4.862 1.00 96.50 106 GLY A N 1
ATOM 833 C CA . GLY A 1 106 ? -22.833 4.710 -6.266 1.00 96.50 106 GLY A CA 1
ATOM 834 C C . GLY A 1 106 ? -21.486 4.628 -7.004 1.00 96.50 106 GLY A C 1
ATOM 835 O O . GLY A 1 106 ? -21.467 4.813 -8.218 1.00 96.50 106 GLY A O 1
ATOM 836 N N . LYS A 1 107 ? -20.365 4.331 -6.326 1.00 97.25 107 LYS A N 1
ATOM 837 C CA . LYS A 1 107 ? -19.039 4.162 -6.964 1.00 97.25 107 LYS A CA 1
ATOM 838 C C . LYS A 1 107 ? -18.401 2.788 -6.754 1.00 97.25 107 LYS A C 1
ATOM 840 O O . LYS A 1 107 ? -17.560 2.388 -7.553 1.00 97.25 107 LYS A O 1
ATOM 845 N N . GLY A 1 108 ? -18.784 2.072 -5.699 1.00 98.06 108 GLY A N 1
ATOM 846 C CA . GLY A 1 108 ? -18.200 0.784 -5.335 1.00 98.06 108 GLY A CA 1
ATOM 847 C C . GLY A 1 108 ? -16.931 0.920 -4.491 1.00 98.06 108 GL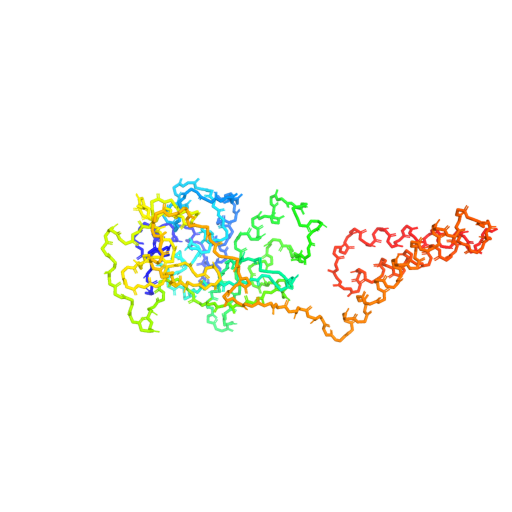Y A C 1
ATOM 848 O O . GLY A 1 108 ? -16.755 1.892 -3.754 1.00 98.06 108 GLY A O 1
ATOM 849 N N . TRP A 1 109 ? -16.056 -0.083 -4.567 1.00 98.06 109 TRP A N 1
ATOM 850 C CA . TRP A 1 109 ? -14.796 -0.121 -3.823 1.00 98.06 109 TRP A CA 1
ATOM 851 C C . TRP A 1 109 ? -13.744 0.776 -4.478 1.00 98.06 109 TRP A C 1
ATOM 853 O O . TRP A 1 109 ? -13.265 0.504 -5.575 1.00 98.06 109 TRP A O 1
ATOM 863 N N . ILE A 1 110 ? -13.375 1.846 -3.781 1.00 98.38 110 ILE A N 1
ATOM 864 C CA . ILE A 1 110 ? -12.327 2.781 -4.180 1.00 98.38 110 ILE A CA 1
ATOM 865 C C . ILE A 1 110 ? -11.008 2.319 -3.552 1.00 98.38 110 ILE A C 1
ATOM 867 O O . ILE A 1 110 ? -10.924 2.283 -2.321 1.00 98.38 110 ILE A O 1
ATOM 871 N N . PRO A 1 111 ? -9.969 1.984 -4.339 1.00 98.25 111 PRO A N 1
ATOM 872 C CA . PRO A 1 111 ? -8.676 1.607 -3.784 1.00 98.25 111 PRO A CA 1
ATOM 873 C C . PRO A 1 111 ? -7.983 2.815 -3.156 1.00 98.25 111 PRO A C 1
ATOM 875 O O . PRO A 1 111 ? -8.001 3.910 -3.714 1.00 98.25 111 PRO A O 1
ATOM 878 N N . VAL A 1 112 ? -7.363 2.613 -1.997 1.00 98.69 112 VAL A N 1
ATOM 879 C CA . VAL A 1 112 ? -6.648 3.648 -1.251 1.00 98.69 112 VAL A CA 1
ATOM 880 C C . VAL A 1 112 ? -5.318 3.105 -0.739 1.00 98.69 112 VAL A C 1
ATOM 882 O O . VAL A 1 112 ? -5.276 2.073 -0.074 1.00 98.69 112 VAL A O 1
ATOM 885 N N . ASP A 1 113 ? -4.220 3.810 -1.011 1.00 98.56 113 ASP A N 1
ATOM 886 C CA . ASP A 1 113 ? -2.895 3.462 -0.487 1.00 98.56 113 ASP A CA 1
ATOM 887 C C . ASP A 1 113 ? -2.155 4.687 0.061 1.00 98.56 113 ASP A C 1
ATOM 889 O O . ASP A 1 113 ? -1.383 5.355 -0.633 1.00 98.56 113 ASP A O 1
ATOM 893 N N . CYS A 1 114 ? -2.373 4.965 1.348 1.00 98.62 114 CYS A N 1
ATOM 894 C CA . CYS A 1 114 ? -1.713 6.068 2.045 1.00 98.62 114 CYS A CA 1
ATOM 895 C C . CYS A 1 114 ? -0.186 5.888 2.120 1.00 98.62 114 CYS A C 1
ATOM 897 O O . CYS A 1 114 ? 0.552 6.873 2.142 1.00 98.62 114 CYS A O 1
ATOM 899 N N . SER A 1 115 ? 0.304 4.643 2.146 1.00 97.75 115 SER A N 1
ATOM 900 C CA . SER A 1 115 ? 1.732 4.359 2.298 1.00 97.75 115 SER A CA 1
ATOM 901 C C . SER A 1 115 ? 2.509 4.691 1.021 1.00 97.75 115 SER A C 1
ATOM 903 O O . SER A 1 115 ? 3.483 5.446 1.063 1.00 97.75 115 SER A O 1
ATOM 905 N N . MET A 1 116 ? 2.031 4.223 -0.136 1.00 97.31 116 MET A N 1
ATOM 906 C CA . MET A 1 116 ? 2.629 4.533 -1.434 1.00 97.31 116 MET A CA 1
ATOM 907 C C . MET A 1 116 ? 2.448 6.002 -1.802 1.00 97.31 116 MET A C 1
ATOM 909 O O . MET A 1 116 ? 3.375 6.601 -2.352 1.00 97.31 116 MET A O 1
ATOM 913 N N . ALA A 1 117 ? 1.310 6.606 -1.444 1.00 98.12 117 ALA A N 1
ATOM 914 C CA . ALA A 1 117 ? 1.106 8.043 -1.574 1.00 98.12 117 ALA A CA 1
ATOM 915 C C . ALA A 1 117 ? 2.171 8.834 -0.802 1.00 98.12 117 ALA A C 1
ATOM 917 O O . ALA A 1 117 ? 2.856 9.677 -1.383 1.00 98.12 117 ALA A O 1
ATOM 918 N N . HIS A 1 118 ? 2.386 8.517 0.477 1.00 98.12 118 HIS A N 1
ATOM 919 C CA . HIS A 1 118 ? 3.415 9.174 1.279 1.00 98.12 118 HIS A CA 1
ATOM 920 C C . HIS A 1 118 ? 4.817 9.003 0.678 1.00 98.12 118 HIS A C 1
ATOM 922 O O . HIS A 1 118 ? 5.543 9.987 0.509 1.00 98.12 118 HIS A O 1
ATOM 928 N N . VAL A 1 119 ? 5.202 7.775 0.306 1.00 96.50 119 VAL A N 1
ATOM 929 C CA . VAL A 1 119 ? 6.532 7.516 -0.268 1.00 96.50 119 VAL A CA 1
ATOM 930 C C . VAL A 1 119 ? 6.715 8.253 -1.595 1.00 96.50 119 VAL A C 1
ATOM 932 O O . VAL A 1 119 ? 7.758 8.866 -1.794 1.00 96.50 119 VAL A O 1
ATOM 935 N N . GLN A 1 120 ? 5.719 8.277 -2.485 1.00 94.56 120 GLN A N 1
ATOM 936 C CA . GLN A 1 120 ? 5.813 9.052 -3.729 1.00 94.56 120 GLN A CA 1
ATOM 937 C C . GLN A 1 120 ? 5.876 10.561 -3.487 1.00 94.56 120 GLN A C 1
ATOM 939 O O . GLN A 1 120 ? 6.618 11.258 -4.179 1.00 94.56 120 GLN A O 1
ATOM 944 N N . LYS A 1 121 ? 5.148 11.070 -2.489 1.00 95.81 121 LYS A N 1
ATOM 945 C CA . LYS A 1 121 ? 5.146 12.495 -2.148 1.00 95.81 121 LYS A CA 1
ATOM 946 C C . LYS A 1 121 ? 6.492 12.952 -1.580 1.00 95.81 121 LYS A C 1
ATOM 948 O O . LYS A 1 121 ? 7.002 13.994 -1.989 1.00 95.81 121 LYS A O 1
ATOM 953 N N . LYS A 1 122 ? 7.073 12.186 -0.647 1.00 95.00 122 LYS A N 1
ATOM 954 C CA . LYS A 1 122 ? 8.259 12.596 0.133 1.00 95.00 122 LYS A CA 1
ATOM 955 C C . LYS A 1 122 ? 9.581 11.983 -0.359 1.00 95.00 122 LYS A C 1
ATOM 957 O O . LYS A 1 122 ? 10.634 12.555 -0.107 1.00 95.00 122 LYS A O 1
ATOM 962 N N . LYS A 1 123 ? 9.557 10.852 -1.075 1.00 91.06 123 LYS A N 1
ATOM 963 C CA . LYS A 1 123 ? 10.743 10.117 -1.567 1.00 91.06 123 LYS A CA 1
ATOM 964 C C . LYS A 1 123 ? 10.629 9.800 -3.065 1.00 91.06 123 LYS A C 1
ATOM 966 O O . LYS A 1 123 ? 10.623 8.638 -3.474 1.00 91.06 123 LYS A O 1
ATOM 971 N N . LYS A 1 124 ? 10.575 10.844 -3.899 1.00 81.25 124 LYS A N 1
ATOM 972 C CA . LYS A 1 124 ? 10.330 10.758 -5.358 1.00 81.25 124 LYS A CA 1
ATOM 973 C C . LYS A 1 124 ? 11.227 9.756 -6.103 1.00 81.25 124 LYS A C 1
ATOM 975 O O . LYS A 1 124 ? 10.794 9.154 -7.079 1.00 81.25 124 LYS A O 1
ATOM 980 N N . TRP A 1 125 ? 12.450 9.539 -5.621 1.00 84.62 125 TRP A N 1
ATOM 981 C CA . TRP A 1 125 ? 13.447 8.677 -6.265 1.00 84.62 125 TRP A CA 1
ATOM 982 C C . TRP A 1 125 ? 13.492 7.238 -5.732 1.00 84.62 125 TRP A C 1
ATOM 984 O O . TRP A 1 125 ? 14.189 6.407 -6.307 1.00 84.62 125 TRP A O 1
ATOM 994 N N . GLN A 1 126 ? 12.728 6.910 -4.681 1.00 86.81 126 GLN A N 1
ATOM 995 C CA . GLN A 1 126 ? 12.781 5.606 -3.999 1.00 86.81 126 GLN A CA 1
ATOM 996 C C . GLN A 1 126 ? 12.581 4.417 -4.950 1.00 86.81 126 GLN A C 1
ATOM 998 O O . GLN A 1 126 ? 13.185 3.363 -4.769 1.00 86.81 126 GLN A O 1
ATOM 1003 N N . PHE A 1 127 ? 11.728 4.583 -5.962 1.00 85.00 127 PHE A N 1
ATOM 1004 C CA . PHE A 1 127 ? 11.353 3.519 -6.894 1.00 85.00 127 PHE A CA 1
ATOM 1005 C C . PHE A 1 127 ? 12.007 3.659 -8.273 1.00 85.00 127 PHE A C 1
ATOM 1007 O O . PHE A 1 127 ? 11.694 2.868 -9.165 1.00 85.00 127 PHE A O 1
ATOM 1014 N N . LEU A 1 128 ? 12.937 4.611 -8.454 1.00 80.25 128 LEU A N 1
ATOM 1015 C CA . LEU A 1 128 ? 13.541 4.913 -9.758 1.00 80.25 128 LEU A CA 1
ATOM 1016 C C . LEU A 1 128 ? 14.216 3.695 -10.391 1.00 80.25 128 LEU A C 1
ATOM 1018 O O . LEU A 1 128 ? 14.162 3.555 -11.603 1.00 80.25 128 LEU A O 1
ATOM 1022 N N . PHE A 1 129 ? 14.799 2.799 -9.594 1.00 79.69 129 PHE A N 1
ATOM 1023 C CA . PHE A 1 129 ? 15.444 1.573 -10.079 1.00 79.69 129 PHE A CA 1
ATOM 1024 C C . PHE A 1 129 ? 14.682 0.298 -9.699 1.00 79.69 129 PHE A C 1
ATOM 1026 O O . PHE A 1 129 ? 15.187 -0.806 -9.871 1.00 79.69 129 PHE A O 1
ATOM 1033 N N . SER A 1 130 ? 13.446 0.433 -9.215 1.00 83.44 130 SER A N 1
ATOM 1034 C CA . SER A 1 130 ? 12.602 -0.708 -8.857 1.00 83.44 130 SER A CA 1
ATOM 1035 C C . SER A 1 130 ? 11.755 -1.193 -10.043 1.00 83.44 130 SER A C 1
ATOM 1037 O O . SER A 1 130 ? 11.498 -0.439 -10.986 1.00 83.44 130 SER A O 1
ATOM 1039 N N . ASN A 1 131 ? 11.269 -2.436 -9.958 1.00 81.31 131 ASN A N 1
ATOM 1040 C CA . ASN A 1 131 ? 10.283 -3.006 -10.890 1.00 81.31 131 ASN A CA 1
ATOM 1041 C C . ASN A 1 131 ? 8.832 -2.603 -10.560 1.00 81.31 131 ASN A C 1
ATOM 1043 O O . ASN A 1 131 ? 7.904 -3.017 -11.258 1.00 81.31 131 ASN A O 1
ATOM 1047 N N . ILE A 1 132 ? 8.635 -1.819 -9.496 1.00 86.88 132 ILE A N 1
ATOM 1048 C CA . ILE A 1 132 ? 7.332 -1.308 -9.075 1.00 86.88 132 ILE A CA 1
ATOM 1049 C C . ILE A 1 132 ? 7.057 -0.020 -9.852 1.00 86.88 132 ILE A C 1
ATOM 1051 O O . ILE A 1 132 ? 7.830 0.940 -9.800 1.00 86.88 132 ILE A O 1
ATOM 1055 N N . LYS A 1 133 ? 5.949 -0.006 -10.591 1.00 86.06 133 LYS A N 1
ATOM 1056 C CA . LYS A 1 133 ? 5.417 1.185 -11.253 1.00 86.06 133 LYS A CA 1
ATOM 1057 C C . LYS A 1 133 ? 4.766 2.072 -10.205 1.00 86.06 133 LYS A C 1
ATOM 1059 O O . LYS A 1 133 ? 4.174 1.592 -9.242 1.00 86.06 133 LYS A O 1
ATOM 1064 N N . THR A 1 134 ? 4.857 3.377 -10.411 1.00 90.00 134 THR A N 1
ATOM 1065 C CA . THR A 1 134 ? 4.263 4.351 -9.502 1.00 90.00 134 THR A CA 1
ATOM 1066 C C . THR A 1 134 ? 3.379 5.322 -10.264 1.00 90.00 134 THR A C 1
ATOM 1068 O O . THR A 1 134 ? 3.584 5.594 -11.448 1.00 90.00 134 THR A O 1
ATOM 1071 N N . VAL A 1 135 ? 2.363 5.825 -9.573 1.00 90.69 135 VAL A N 1
ATOM 1072 C CA . VAL A 1 135 ? 1.496 6.911 -10.038 1.00 90.69 135 VAL A CA 1
ATOM 1073 C C . VAL A 1 135 ? 1.742 8.159 -9.178 1.00 90.69 135 VAL A C 1
ATOM 1075 O O . VAL A 1 135 ? 2.293 8.028 -8.080 1.00 90.69 135 VAL A O 1
ATOM 1078 N N . PRO A 1 136 ? 1.356 9.366 -9.643 1.00 92.81 136 PRO A N 1
ATOM 1079 C CA . PRO A 1 136 ? 1.314 10.559 -8.797 1.00 92.81 136 PRO A CA 1
ATOM 1080 C C . PRO A 1 136 ? 0.616 10.278 -7.465 1.00 92.81 136 PRO A C 1
ATOM 1082 O O . PRO A 1 136 ? -0.361 9.526 -7.432 1.00 92.81 136 PRO A O 1
ATOM 1085 N N . TRP A 1 137 ? 1.125 10.850 -6.373 1.00 96.31 137 TRP A N 1
ATOM 1086 C CA . TRP A 1 137 ? 0.734 10.436 -5.025 1.00 96.31 137 TRP A CA 1
ATOM 1087 C C . TRP A 1 137 ? -0.770 10.596 -4.765 1.00 96.31 137 TRP A C 1
ATOM 1089 O O . TRP A 1 137 ? -1.369 9.748 -4.113 1.00 96.31 137 TRP A O 1
ATOM 1099 N N . GLU A 1 138 ? -1.392 11.628 -5.336 1.00 97.56 138 GLU A N 1
ATOM 1100 C CA . GLU A 1 138 ? -2.820 11.926 -5.225 1.00 97.56 138 GLU A CA 1
ATOM 1101 C C . GLU A 1 138 ? -3.688 10.812 -5.820 1.00 97.56 138 GLU A C 1
ATOM 1103 O O . GLU A 1 138 ? -4.799 10.569 -5.351 1.00 97.56 138 GLU A O 1
ATOM 1108 N N . LYS A 1 139 ? -3.181 10.119 -6.850 1.00 97.19 139 LYS A N 1
ATOM 1109 C CA . LYS A 1 139 ? -3.918 9.065 -7.555 1.00 97.19 139 LYS A CA 1
ATOM 1110 C C . LYS A 1 139 ? -4.028 7.775 -6.754 1.00 97.19 139 LYS A C 1
ATOM 1112 O O . LYS A 1 139 ? -4.905 6.977 -7.061 1.00 97.19 139 LYS A O 1
ATOM 1117 N N . TYR A 1 140 ? -3.217 7.582 -5.713 1.00 98.19 140 TYR A N 1
ATOM 1118 C CA . TYR A 1 140 ? -3.405 6.450 -4.799 1.00 98.19 140 TYR A CA 1
ATOM 1119 C C . TYR A 1 140 ? -4.688 6.550 -3.970 1.00 98.19 140 TYR A C 1
ATOM 1121 O O . TYR A 1 140 ? -4.987 5.619 -3.233 1.00 98.19 140 TYR A O 1
ATOM 1129 N N . PHE A 1 141 ? -5.461 7.633 -4.097 1.00 98.50 141 PHE A N 1
ATOM 1130 C CA . PHE A 1 141 ? -6.879 7.642 -3.766 1.00 98.50 141 PHE A CA 1
ATOM 1131 C C . PHE A 1 141 ? -7.704 7.416 -5.042 1.00 98.50 141 PHE A C 1
ATOM 1133 O O . PHE A 1 141 ? -7.980 8.340 -5.807 1.00 98.50 141 PHE A O 1
ATOM 1140 N N . GLY A 1 142 ? -8.087 6.166 -5.282 1.00 97.56 142 GLY A N 1
ATOM 1141 C CA . GLY A 1 142 ? -8.921 5.738 -6.403 1.00 97.56 142 GLY A CA 1
ATOM 1142 C C . GLY A 1 142 ? -8.194 5.004 -7.522 1.00 97.56 142 GLY A C 1
ATOM 1143 O O . GLY A 1 142 ? -8.858 4.504 -8.428 1.00 97.56 142 GLY A O 1
ATOM 1144 N N . GLN A 1 143 ? -6.866 4.882 -7.471 1.00 96.38 143 GLN A N 1
ATOM 1145 C CA . GLN A 1 143 ? -6.093 4.079 -8.420 1.00 96.38 143 GLN A CA 1
ATOM 1146 C C . GLN A 1 143 ? -4.988 3.283 -7.728 1.00 96.38 143 GLN A C 1
ATOM 1148 O O . GLN A 1 143 ? -4.428 3.683 -6.708 1.00 96.38 143 GLN A O 1
ATOM 1153 N N . THR A 1 144 ? -4.630 2.169 -8.354 1.00 93.62 144 THR A N 1
ATOM 1154 C CA . THR A 1 144 ? -3.366 1.468 -8.135 1.00 93.62 144 THR A CA 1
ATOM 1155 C C . THR A 1 144 ? -2.595 1.424 -9.455 1.00 93.62 144 THR A C 1
ATOM 1157 O O . THR A 1 144 ? -3.081 1.807 -10.521 1.00 93.62 144 THR A O 1
ATOM 1160 N N . GLU A 1 145 ? -1.353 0.978 -9.395 1.00 90.38 145 GLU A N 1
ATOM 1161 C CA . GLU A 1 145 ? -0.463 0.811 -10.550 1.00 90.38 145 GLU A CA 1
ATOM 1162 C C . GLU A 1 145 ? -0.757 -0.434 -11.427 1.00 90.38 145 GLU A C 1
ATOM 1164 O O . GLU A 1 145 ? -0.098 -0.635 -12.452 1.00 90.38 145 GLU A O 1
ATOM 1169 N N . ASN A 1 146 ? -1.755 -1.244 -11.053 1.00 88.19 146 ASN A N 1
ATOM 1170 C CA . ASN A 1 146 ? -2.138 -2.525 -11.659 1.00 88.19 146 ASN A CA 1
ATOM 1171 C C . ASN A 1 146 ? -1.015 -3.591 -11.707 1.00 88.19 146 ASN A C 1
ATOM 1173 O O . ASN A 1 146 ? -0.794 -4.246 -12.726 1.00 88.19 146 ASN A O 1
ATOM 1177 N N . GLN A 1 147 ? -0.294 -3.760 -10.602 1.00 90.06 147 GLN A N 1
ATOM 1178 C CA . GLN A 1 147 ? 0.785 -4.720 -10.357 1.00 90.06 147 GLN A CA 1
ATOM 1179 C C . GLN A 1 147 ? 0.669 -5.363 -8.965 1.00 90.06 147 GLN A C 1
ATOM 1181 O O . GLN A 1 147 ? 1.686 -5.674 -8.345 1.00 90.06 147 GLN A O 1
ATOM 1186 N N . ARG A 1 148 ? -0.548 -5.565 -8.453 1.00 92.12 148 ARG A N 1
ATOM 1187 C CA . ARG A 1 148 ? -0.781 -6.190 -7.143 1.00 92.12 148 ARG A CA 1
ATOM 1188 C C . ARG A 1 148 ? -1.602 -7.458 -7.272 1.00 92.12 148 ARG A C 1
ATOM 1190 O O . ARG A 1 148 ? -2.499 -7.542 -8.105 1.00 92.12 148 ARG A O 1
ATOM 1197 N N . ILE A 1 149 ? -1.304 -8.415 -6.406 1.00 89.88 149 ILE A N 1
ATOM 1198 C CA . ILE A 1 149 ? -2.081 -9.634 -6.198 1.00 89.88 149 ILE A CA 1
ATOM 1199 C C . ILE A 1 149 ? -2.556 -9.604 -4.752 1.00 89.88 149 ILE A C 1
ATOM 1201 O O . ILE A 1 149 ? -1.754 -9.366 -3.849 1.00 89.88 149 ILE A O 1
ATOM 1205 N N . VAL A 1 150 ? -3.853 -9.817 -4.544 1.00 90.75 150 VAL A N 1
ATOM 1206 C CA . VAL A 1 150 ? -4.469 -9.880 -3.214 1.00 90.75 150 VAL A CA 1
ATOM 1207 C C . VAL A 1 150 ? -4.422 -11.322 -2.730 1.00 90.75 150 VAL A C 1
ATOM 1209 O O . VAL A 1 150 ? -4.825 -12.223 -3.461 1.00 90.75 150 VAL A O 1
ATOM 1212 N N . PHE A 1 151 ? -3.947 -11.533 -1.506 1.00 86.38 151 PHE A N 1
ATOM 1213 C CA . PHE A 1 151 ? -3.975 -12.835 -0.840 1.00 86.38 151 PHE A CA 1
ATOM 1214 C C . PHE A 1 151 ? -5.098 -12.928 0.184 1.00 86.38 151 PHE A C 1
ATOM 1216 O O . PHE A 1 151 ? -5.745 -13.967 0.282 1.00 86.38 151 PHE A O 1
ATOM 1223 N N . SER A 1 152 ? -5.374 -11.849 0.917 1.00 86.81 152 SER A N 1
ATOM 1224 C CA . SER A 1 152 ? -6.462 -11.832 1.890 1.00 86.81 152 SER A CA 1
ATOM 1225 C C . SER A 1 152 ? -7.096 -10.454 2.055 1.00 86.81 152 SER A C 1
ATOM 1227 O O . SER A 1 152 ? -6.495 -9.413 1.763 1.00 86.81 152 SER A O 1
ATOM 1229 N N . PHE A 1 153 ? -8.328 -10.471 2.563 1.00 88.94 153 PHE A N 1
ATOM 1230 C CA . PHE A 1 153 ? -9.046 -9.286 3.008 1.00 88.94 153 PHE A CA 1
ATOM 1231 C C . PHE A 1 153 ? -9.070 -9.247 4.534 1.00 88.94 153 PHE A C 1
ATOM 1233 O O . PHE A 1 153 ? -9.558 -10.174 5.170 1.00 88.94 153 PHE A O 1
ATOM 1240 N N . ASP A 1 154 ? -8.624 -8.126 5.088 1.00 86.75 154 ASP A N 1
ATOM 1241 C CA . ASP A 1 154 ? -8.587 -7.805 6.512 1.00 86.75 154 ASP A CA 1
ATOM 1242 C C . ASP A 1 154 ? -7.617 -8.666 7.344 1.00 86.75 154 ASP A C 1
ATOM 1244 O O . ASP A 1 154 ? -7.039 -9.648 6.873 1.00 86.75 154 ASP A O 1
ATOM 1248 N N . ALA A 1 155 ? -7.402 -8.237 8.587 1.00 81.75 155 ALA A N 1
ATOM 1249 C CA . ALA A 1 155 ? -6.680 -8.994 9.606 1.00 81.75 155 ALA A CA 1
ATOM 1250 C C . ALA A 1 155 ? -7.657 -9.762 10.518 1.00 81.75 155 ALA A C 1
ATOM 1252 O O . ALA A 1 155 ? -8.877 -9.725 10.318 1.00 81.75 155 ALA A O 1
ATOM 1253 N N . ASP A 1 156 ? -7.108 -10.450 11.522 1.00 84.81 156 ASP A N 1
ATOM 1254 C CA . ASP A 1 156 ? -7.831 -11.189 12.562 1.00 84.81 156 ASP A CA 1
ATOM 1255 C C . ASP A 1 156 ? -8.873 -12.143 11.964 1.00 84.81 156 ASP A C 1
ATOM 1257 O O . ASP A 1 156 ? -10.035 -12.161 12.371 1.00 84.81 156 ASP A O 1
ATOM 1261 N N . LEU A 1 157 ? -8.469 -12.900 10.939 1.00 84.19 157 LEU A N 1
ATOM 1262 C CA . LEU A 1 157 ? -9.341 -13.863 10.270 1.00 84.19 157 LEU A CA 1
ATOM 1263 C C . LEU A 1 157 ? -9.519 -15.118 11.134 1.00 84.19 157 LEU A C 1
ATOM 1265 O O . LEU A 1 157 ? -8.520 -15.615 11.657 1.00 84.19 157 LEU A O 1
ATOM 1269 N N . PRO A 1 158 ? -10.747 -15.648 11.266 1.00 82.62 158 PRO A N 1
ATOM 1270 C CA . PRO A 1 158 ? -10.974 -16.875 12.014 1.00 82.62 158 PRO A CA 1
ATOM 1271 C C . PRO A 1 158 ? -10.192 -18.022 11.383 1.00 82.62 158 PRO A C 1
ATOM 1273 O O . PRO A 1 158 ? -10.194 -18.200 10.162 1.00 82.62 158 PRO A O 1
ATOM 1276 N N . LEU A 1 159 ? -9.500 -18.778 12.229 1.00 79.50 159 LEU A N 1
ATOM 1277 C CA . LEU A 1 159 ? -8.777 -19.972 11.819 1.00 79.50 159 LEU A CA 1
ATOM 1278 C C . LEU A 1 159 ? -9.765 -21.131 11.711 1.00 79.50 159 LEU A C 1
ATOM 1280 O O . LEU A 1 159 ? -10.553 -21.367 12.624 1.00 79.50 159 LEU A O 1
ATOM 1284 N N . ASN A 1 160 ? -9.734 -21.835 10.582 1.00 74.50 160 ASN A N 1
ATOM 1285 C CA . ASN A 1 160 ? -10.518 -23.044 10.373 1.00 74.50 160 ASN A CA 1
ATOM 1286 C C . ASN A 1 160 ? -9.617 -24.140 9.770 1.00 74.50 160 ASN A C 1
ATOM 1288 O O . ASN A 1 160 ? -9.195 -23.980 8.620 1.00 74.50 160 ASN A O 1
ATOM 1292 N N . PRO A 1 161 ? -9.314 -25.226 10.506 1.00 77.50 161 PRO A N 1
ATOM 1293 C CA . PRO A 1 161 ? -9.763 -25.519 11.875 1.00 77.50 161 PRO A CA 1
ATOM 1294 C C . PRO A 1 161 ? -9.212 -24.526 12.912 1.00 77.50 161 PRO A C 1
ATOM 1296 O O . PRO A 1 161 ? -8.185 -23.885 12.679 1.00 77.50 161 PRO A O 1
ATOM 1299 N N . GLU A 1 162 ? -9.896 -24.398 14.054 1.00 74.12 162 GLU A N 1
ATOM 1300 C CA . GLU A 1 162 ? -9.398 -23.600 15.178 1.00 74.12 162 GLU A CA 1
ATOM 1301 C C . GLU A 1 162 ? -8.061 -24.176 15.657 1.00 74.12 162 GLU A C 1
ATOM 1303 O O . GLU A 1 162 ? -7.894 -25.391 15.798 1.00 74.12 162 GLU A O 1
ATOM 1308 N N . TYR A 1 163 ? -7.081 -23.303 15.876 1.00 72.50 163 TYR A N 1
ATOM 1309 C CA . TYR A 1 163 ? -5.797 -23.740 16.405 1.00 72.50 163 TYR A CA 1
ATOM 1310 C C . TYR A 1 163 ? -5.918 -23.906 17.926 1.00 72.50 163 TYR A C 1
ATOM 1312 O O . TYR A 1 163 ? -6.352 -22.967 18.592 1.00 72.50 163 TYR A O 1
ATOM 1320 N N . PRO A 1 164 ? -5.504 -25.052 18.499 1.00 66.56 164 PRO A N 1
ATOM 1321 C CA . PRO A 1 164 ? -5.415 -25.233 19.940 1.00 66.56 164 PRO A CA 1
ATOM 1322 C C . PRO A 1 164 ? -4.630 -24.093 20.592 1.00 66.56 164 PRO A C 1
ATOM 1324 O O . PRO A 1 164 ? -3.576 -23.692 20.088 1.00 66.56 164 PRO A O 1
ATOM 1327 N N . HIS A 1 165 ? -5.126 -23.588 21.722 1.00 63.84 165 HIS A N 1
ATOM 1328 C CA . HIS A 1 165 ? -4.420 -22.579 22.501 1.00 63.84 165 HIS A CA 1
ATOM 1329 C C . HIS A 1 165 ? -3.058 -23.107 22.955 1.00 63.84 165 HIS A C 1
ATOM 1331 O O . HIS A 1 165 ? -2.968 -24.106 23.668 1.00 63.84 165 HIS A O 1
ATOM 1337 N N . ILE A 1 166 ? -2.007 -22.405 22.551 1.00 62.50 166 ILE A N 1
ATOM 1338 C CA . ILE A 1 166 ? -0.634 -22.735 22.911 1.00 62.50 166 ILE A CA 1
ATOM 1339 C C . ILE A 1 166 ? -0.355 -22.325 24.366 1.00 62.50 166 ILE A C 1
ATOM 1341 O O . ILE A 1 166 ? -0.677 -21.203 24.771 1.00 62.50 166 ILE A O 1
ATOM 1345 N N . ARG A 1 167 ? 0.282 -23.207 25.150 1.00 58.00 167 ARG A N 1
ATOM 1346 C CA . ARG A 1 167 ? 0.869 -22.861 26.462 1.00 58.00 167 ARG A CA 1
ATOM 1347 C C . ARG A 1 167 ? 2.276 -22.292 26.261 1.00 58.00 167 ARG A C 1
ATOM 1349 O O . ARG A 1 167 ? 2.973 -22.691 25.341 1.00 58.00 167 ARG A O 1
ATOM 1356 N N . GLY A 1 168 ? 2.730 -21.383 27.126 1.00 57.22 168 GLY A N 1
ATOM 1357 C CA . GLY A 1 168 ? 4.004 -20.657 26.946 1.00 57.22 168 GLY A CA 1
ATOM 1358 C C . GLY A 1 168 ? 5.272 -21.516 26.769 1.00 57.22 168 GLY A C 1
ATOM 1359 O O . GLY A 1 168 ? 6.271 -21.005 26.279 1.00 57.22 168 GLY A O 1
ATOM 1360 N N . GLU A 1 169 ? 5.228 -22.804 27.119 1.00 56.25 169 GLU A N 1
ATOM 1361 C CA . GLU A 1 169 ? 6.318 -23.782 26.956 1.00 56.25 169 GLU A CA 1
ATOM 1362 C C . GLU A 1 169 ? 6.537 -24.234 25.497 1.00 56.25 169 GLU A C 1
ATOM 1364 O O . GLU A 1 169 ? 7.575 -24.802 25.177 1.00 56.25 169 GLU A O 1
ATOM 1369 N N . GLU A 1 170 ? 5.589 -23.950 24.604 1.00 64.25 170 GLU A N 1
ATOM 1370 C CA . GLU A 1 170 ? 5.599 -24.335 23.184 1.00 64.25 170 GLU A CA 1
ATOM 1371 C C . GLU A 1 170 ? 6.138 -23.225 22.252 1.00 64.25 170 GLU A C 1
ATOM 1373 O O . GLU A 1 170 ? 6.057 -23.343 21.032 1.00 64.25 170 GLU A O 1
ATOM 1378 N N . ILE A 1 171 ? 6.675 -22.123 22.796 1.00 70.44 171 ILE A N 1
ATOM 1379 C CA . ILE A 1 171 ? 7.260 -21.026 22.004 1.00 70.44 171 ILE A CA 1
ATOM 1380 C C . ILE A 1 171 ? 8.792 -21.168 21.995 1.00 70.44 171 ILE A C 1
ATOM 1382 O O . ILE A 1 171 ? 9.401 -21.141 23.068 1.00 70.44 171 ILE A O 1
ATOM 1386 N N . PRO A 1 172 ? 9.446 -21.276 20.819 1.00 70.38 172 PRO A N 1
ATOM 1387 C CA . PRO A 1 172 ? 10.906 -21.333 20.750 1.00 70.38 172 PRO A CA 1
ATOM 1388 C C . PRO A 1 172 ? 11.587 -20.127 21.420 1.00 70.38 172 PRO A C 1
ATOM 1390 O O . PRO A 1 172 ? 11.120 -18.990 21.326 1.00 70.38 172 PRO A O 1
ATOM 1393 N N . LYS A 1 173 ? 12.743 -20.357 22.061 1.00 68.62 173 LYS A N 1
ATOM 1394 C CA . LYS A 1 173 ? 13.471 -19.318 22.823 1.00 68.62 173 LYS A CA 1
ATOM 1395 C C . LYS A 1 173 ? 14.026 -18.183 21.953 1.00 68.62 173 LYS A C 1
ATOM 1397 O O . LYS A 1 173 ? 14.253 -17.088 22.463 1.00 68.62 173 LYS A O 1
ATOM 1402 N N . GLN A 1 174 ? 14.251 -18.432 20.662 1.00 71.88 174 GLN A N 1
ATOM 1403 C CA . GLN A 1 174 ? 14.784 -17.452 19.717 1.00 71.88 174 GLN A CA 1
ATOM 1404 C C . GLN A 1 174 ? 14.052 -17.554 18.372 1.00 71.88 174 GLN A C 1
ATOM 1406 O O . GLN A 1 174 ? 14.125 -18.578 17.695 1.00 71.88 174 GLN A O 1
ATOM 1411 N N . ILE A 1 175 ? 13.323 -16.490 18.011 1.00 73.75 175 ILE A N 1
ATOM 1412 C CA . ILE A 1 175 ? 12.458 -16.419 16.824 1.00 73.75 175 ILE A CA 1
ATOM 1413 C C . ILE A 1 175 ? 12.655 -15.067 16.136 1.00 73.75 175 ILE A C 1
ATOM 1415 O O . ILE A 1 175 ? 12.532 -14.022 16.771 1.00 73.75 175 ILE A O 1
ATOM 1419 N N . ASP A 1 176 ? 12.871 -15.073 14.821 1.00 73.19 176 ASP A N 1
ATOM 1420 C CA . ASP A 1 176 ? 13.056 -13.838 14.034 1.00 73.19 176 ASP A CA 1
ATOM 1421 C C . ASP A 1 176 ? 11.742 -13.080 13.751 1.00 73.19 176 ASP A C 1
ATOM 1423 O O . ASP A 1 176 ? 11.743 -11.928 13.320 1.00 73.19 176 ASP A O 1
ATOM 1427 N N . SER A 1 177 ? 10.595 -13.730 13.956 1.00 79.06 177 SER A N 1
ATOM 1428 C CA . SER A 1 177 ? 9.257 -13.226 13.600 1.00 79.06 177 SER A CA 1
ATOM 1429 C C . SER A 1 177 ? 8.450 -12.732 14.804 1.00 79.06 177 SER A C 1
ATOM 1431 O O . SER A 1 177 ? 7.264 -13.042 14.934 1.00 79.06 177 SER A O 1
ATOM 1433 N N . VAL A 1 178 ? 9.089 -11.976 15.699 1.00 86.19 178 VAL A N 1
ATOM 1434 C CA . VAL A 1 178 ? 8.414 -11.351 16.846 1.00 86.19 178 VAL A CA 1
ATOM 1435 C C . VAL A 1 178 ? 7.907 -9.966 16.459 1.00 86.19 178 VAL A C 1
ATOM 1437 O O . VAL A 1 178 ? 8.666 -9.110 16.005 1.00 86.19 178 VAL A O 1
ATOM 1440 N N . TYR A 1 179 ? 6.616 -9.730 16.668 1.00 87.94 179 TYR A N 1
ATOM 1441 C CA . TYR A 1 179 ? 5.982 -8.428 16.478 1.00 87.94 179 TYR A CA 1
ATOM 1442 C C . TYR A 1 179 ? 5.485 -7.895 17.817 1.00 87.94 179 TYR A C 1
ATOM 1444 O O . TYR A 1 179 ? 5.033 -8.666 18.650 1.00 87.94 179 TYR A O 1
ATOM 1452 N N . ILE A 1 180 ? 5.521 -6.581 18.034 1.00 90.94 180 ILE A N 1
ATOM 1453 C CA . ILE A 1 180 ? 4.910 -5.986 19.230 1.00 90.94 180 ILE A CA 1
ATOM 1454 C C . ILE A 1 180 ? 3.493 -5.529 18.884 1.00 90.94 180 ILE A C 1
ATOM 1456 O O . ILE A 1 180 ? 3.323 -4.624 18.065 1.00 90.94 180 ILE A O 1
ATOM 1460 N N . ILE A 1 181 ? 2.486 -6.152 19.498 1.00 89.19 181 ILE A N 1
ATOM 1461 C CA . ILE A 1 181 ? 1.058 -5.857 19.315 1.00 89.19 181 ILE A CA 1
ATOM 1462 C C . ILE A 1 181 ? 0.475 -5.537 20.692 1.00 89.19 181 ILE A C 1
ATOM 1464 O O . ILE A 1 181 ? 0.623 -6.337 21.611 1.00 89.19 181 ILE A O 1
ATOM 1468 N N . GLN A 1 182 ? -0.163 -4.371 20.854 1.00 87.19 182 GLN A N 1
ATOM 1469 C CA . GLN A 1 182 ? -0.711 -3.924 22.152 1.00 87.19 182 GLN A CA 1
ATOM 1470 C C . GLN A 1 182 ? 0.307 -4.037 23.308 1.00 87.19 182 GLN A C 1
ATOM 1472 O O . GLN A 1 182 ? 0.001 -4.555 24.379 1.00 87.19 182 GLN A O 1
ATOM 1477 N N . ASP A 1 183 ? 1.544 -3.598 23.055 1.00 88.44 183 ASP A N 1
ATOM 1478 C CA . ASP A 1 183 ? 2.663 -3.626 24.012 1.00 88.44 183 ASP A CA 1
ATOM 1479 C C . ASP A 1 183 ? 3.079 -5.021 24.501 1.00 88.44 183 ASP A C 1
ATOM 1481 O O . ASP A 1 183 ? 3.824 -5.149 25.472 1.00 88.44 183 ASP A O 1
ATOM 1485 N N . ARG A 1 184 ? 2.655 -6.078 23.801 1.00 88.56 184 ARG A N 1
ATOM 1486 C CA . ARG A 1 184 ? 3.043 -7.460 24.085 1.00 88.56 184 ARG A CA 1
ATOM 1487 C C . ARG A 1 184 ? 3.757 -8.082 22.886 1.00 88.56 184 ARG A C 1
ATOM 1489 O O . ARG A 1 184 ? 3.395 -7.787 21.743 1.00 88.56 184 ARG A O 1
ATOM 1496 N N . PRO A 1 185 ? 4.771 -8.933 23.119 1.00 88.12 185 PRO A N 1
ATOM 1497 C CA . PRO A 1 185 ? 5.361 -9.717 22.050 1.00 88.12 185 PRO A CA 1
ATOM 1498 C C . PRO A 1 185 ? 4.328 -10.707 21.512 1.00 88.12 185 PRO A C 1
ATOM 1500 O O . PRO A 1 185 ? 3.637 -11.391 22.265 1.00 88.12 185 PRO A O 1
ATOM 1503 N N . PHE A 1 186 ? 4.244 -10.759 20.194 1.00 86.19 186 PHE A N 1
ATOM 1504 C CA . PHE A 1 186 ? 3.429 -11.669 19.424 1.00 86.19 186 PHE A CA 1
ATOM 1505 C C . PHE A 1 186 ? 4.353 -12.518 18.545 1.00 86.19 186 PHE A C 1
ATOM 1507 O O . PHE A 1 186 ? 5.084 -11.988 17.701 1.00 86.19 186 PHE A O 1
ATOM 1514 N N . TYR A 1 187 ? 4.324 -13.831 18.754 1.00 85.19 187 TYR A N 1
ATOM 1515 C CA . TYR A 1 187 ? 5.207 -14.786 18.084 1.00 85.19 187 TYR A CA 1
ATOM 1516 C C . TYR A 1 187 ? 4.506 -15.360 16.850 1.00 85.19 187 TYR A C 1
ATOM 1518 O O . TYR A 1 187 ? 3.681 -16.274 16.940 1.00 85.19 187 TYR A O 1
ATOM 1526 N N . TRP A 1 188 ? 4.809 -14.791 15.683 1.00 83.62 188 TRP A N 1
ATOM 1527 C CA . TRP A 1 188 ? 4.143 -15.159 14.436 1.00 83.62 188 TRP A CA 1
ATOM 1528 C C . TRP A 1 188 ? 4.453 -16.600 14.028 1.00 83.62 188 TRP A C 1
ATOM 1530 O O . TRP A 1 188 ? 5.608 -17.022 14.031 1.00 83.62 188 TRP A O 1
ATOM 1540 N N . GLY A 1 189 ? 3.400 -17.333 13.667 1.00 81.00 189 GLY A N 1
ATOM 1541 C CA . GLY A 1 189 ? 3.437 -18.754 13.332 1.00 81.00 189 GLY A CA 1
ATOM 1542 C C . GLY A 1 189 ? 3.201 -19.686 14.521 1.00 81.00 189 GLY A C 1
ATOM 1543 O O . GLY A 1 189 ? 2.960 -20.872 14.317 1.00 81.00 189 GLY A O 1
ATOM 1544 N N . TYR A 1 190 ? 3.179 -19.144 15.741 1.00 81.25 190 TYR A N 1
ATOM 1545 C CA . TYR A 1 190 ? 2.926 -19.900 16.968 1.00 81.25 190 TYR A CA 1
ATOM 1546 C C . TYR A 1 190 ? 1.654 -19.405 17.668 1.00 81.25 190 TYR A C 1
ATOM 1548 O O . TYR A 1 190 ? 0.790 -20.193 18.026 1.00 81.25 190 TYR A O 1
ATOM 1556 N N . GLN A 1 191 ? 1.457 -18.095 17.808 1.00 82.38 191 GLN A N 1
ATOM 1557 C CA . GLN A 1 191 ? 0.326 -17.559 18.571 1.00 82.38 191 GLN A CA 1
ATOM 1558 C C . GLN A 1 191 ? -0.864 -17.122 17.714 1.00 82.38 191 GLN A C 1
ATOM 1560 O O . GLN A 1 191 ? -0.720 -16.610 16.615 1.00 82.38 191 GLN A O 1
ATOM 1565 N N . THR A 1 192 ? -2.070 -17.204 18.263 1.00 83.06 192 THR A N 1
ATOM 1566 C CA . THR A 1 192 ? -3.267 -16.580 17.671 1.00 83.06 192 THR A CA 1
ATOM 1567 C C . THR A 1 192 ? -3.622 -15.292 18.411 1.00 83.06 192 THR A C 1
ATOM 1569 O O . THR A 1 192 ? -3.419 -15.224 19.623 1.00 83.06 192 THR A O 1
ATOM 1572 N N . LEU A 1 193 ? -4.229 -14.309 17.739 1.00 81.75 193 LEU A N 1
ATOM 1573 C CA . LEU A 1 193 ? -4.862 -13.171 18.420 1.00 81.75 193 LEU A CA 1
ATOM 1574 C C . LEU A 1 193 ? -6.342 -13.479 18.651 1.00 81.75 193 LEU A C 1
ATOM 1576 O O . LEU A 1 193 ? -7.145 -13.403 17.723 1.00 81.75 193 LEU A O 1
ATOM 1580 N N . ASN A 1 194 ? -6.702 -13.828 19.889 1.00 80.69 194 ASN A N 1
ATOM 1581 C CA . ASN A 1 194 ? -8.078 -14.175 20.275 1.00 80.69 194 ASN A CA 1
ATOM 1582 C C . ASN A 1 194 ? -8.692 -15.262 19.364 1.00 80.69 194 ASN A C 1
ATOM 1584 O O . ASN A 1 194 ? -9.789 -15.084 18.843 1.00 80.69 194 ASN A O 1
ATOM 1588 N N . GLY A 1 195 ? -7.941 -16.339 19.094 1.00 80.19 195 GLY A N 1
ATOM 1589 C CA . GLY A 1 195 ? -8.363 -17.433 18.202 1.00 80.19 195 GLY A CA 1
ATOM 1590 C C . GLY A 1 195 ? -8.257 -17.131 16.700 1.00 80.19 195 GLY A C 1
ATOM 1591 O O . GLY A 1 195 ? -8.506 -18.005 15.874 1.00 80.19 195 GLY A O 1
ATOM 1592 N N . ASN A 1 196 ? -7.844 -15.919 16.318 1.00 84.81 196 ASN A N 1
ATOM 1593 C CA . ASN A 1 196 ? -7.752 -15.505 14.921 1.00 84.81 196 ASN A CA 1
ATOM 1594 C C . ASN A 1 196 ? -6.307 -15.422 14.415 1.00 84.81 196 ASN A C 1
ATOM 1596 O O . ASN A 1 196 ? -5.375 -15.148 15.177 1.00 84.81 196 ASN A O 1
ATOM 1600 N N . ALA A 1 197 ? -6.147 -15.590 13.101 1.00 81.31 197 ALA A N 1
ATOM 1601 C CA . ALA A 1 197 ? -4.923 -15.361 12.350 1.00 81.31 197 ALA A CA 1
ATOM 1602 C C . ALA A 1 197 ? -4.569 -13.865 12.351 1.00 81.31 197 ALA A C 1
ATOM 1604 O O . ALA A 1 197 ? -5.281 -13.053 11.741 1.00 81.31 197 ALA A O 1
ATOM 1605 N N . PRO A 1 198 ? -3.463 -13.476 12.991 1.00 72.44 198 PRO A N 1
ATOM 1606 C CA . PRO A 1 198 ? -3.065 -12.087 13.055 1.00 72.44 198 PRO A CA 1
ATOM 1607 C C . PRO A 1 198 ? -2.136 -11.742 11.900 1.00 72.44 198 PRO A C 1
ATOM 1609 O O . PRO A 1 198 ? -1.158 -12.436 11.640 1.00 72.44 198 PRO A O 1
ATOM 1612 N N . TYR A 1 199 ? -2.436 -10.634 11.223 1.00 68.81 199 TYR A N 1
ATOM 1613 C CA . TYR A 1 199 ? -1.544 -10.000 10.248 1.00 68.81 199 TYR A CA 1
ATOM 1614 C C . TYR A 1 199 ? -0.981 -10.946 9.154 1.00 68.81 199 TYR A C 1
ATOM 1616 O O . TYR A 1 199 ? 0.100 -11.526 9.257 1.00 68.81 199 TYR A O 1
ATOM 1624 N N . MET A 1 200 ? -1.714 -11.072 8.045 1.00 64.62 200 MET A N 1
ATOM 1625 C CA . MET A 1 200 ? -1.473 -12.070 6.990 1.00 64.62 200 MET A CA 1
ATOM 1626 C C . MET A 1 200 ? -0.489 -11.610 5.899 1.00 64.62 200 MET A C 1
ATOM 1628 O O . MET A 1 200 ? -0.864 -11.539 4.737 1.00 64.62 200 MET A O 1
ATOM 1632 N N . GLN A 1 201 ? 0.774 -11.304 6.212 1.00 67.56 201 GLN A N 1
ATOM 1633 C CA . GLN A 1 201 ? 1.785 -11.109 5.157 1.00 67.56 201 GLN A CA 1
ATOM 1634 C C . GLN A 1 201 ? 2.710 -12.327 5.001 1.00 67.56 201 GLN A C 1
ATOM 1636 O O . GLN A 1 201 ? 3.620 -12.499 5.819 1.00 67.56 201 GLN A O 1
ATOM 1641 N N . PRO A 1 202 ? 2.579 -13.136 3.928 1.00 58.00 202 PRO A N 1
ATOM 1642 C CA . PRO A 1 202 ? 1.512 -13.187 2.910 1.00 58.00 202 PRO A CA 1
ATOM 1643 C C . PRO A 1 202 ? 0.355 -14.154 3.247 1.00 58.00 202 PRO A C 1
ATOM 1645 O O . PRO A 1 202 ? -0.728 -14.011 2.694 1.00 58.00 202 PRO A O 1
ATOM 1648 N N . VAL A 1 203 ? 0.588 -15.124 4.138 1.00 71.38 203 VAL A N 1
ATOM 1649 C CA . VAL A 1 203 ? -0.383 -16.077 4.702 1.00 71.38 203 VAL A CA 1
ATOM 1650 C C . VAL A 1 203 ? 0.118 -16.427 6.102 1.00 71.38 203 VAL A C 1
ATOM 1652 O O . VAL A 1 203 ? 1.318 -16.631 6.277 1.00 71.38 203 VAL A O 1
ATOM 1655 N N . TYR A 1 204 ? -0.768 -16.463 7.095 1.00 78.69 204 TYR A N 1
ATOM 1656 C CA . TYR A 1 204 ? -0.448 -16.929 8.442 1.00 78.69 204 TYR A CA 1
ATOM 1657 C C . TYR A 1 204 ? -0.374 -18.458 8.430 1.00 78.69 204 TYR A C 1
ATOM 1659 O O . TYR A 1 204 ? -1.382 -19.128 8.216 1.00 78.69 204 TYR A O 1
ATOM 1667 N N . VAL A 1 205 ? 0.826 -19.001 8.617 1.00 77.69 205 VAL A N 1
ATOM 1668 C CA . VAL A 1 205 ? 1.087 -20.447 8.631 1.00 77.69 205 VAL A CA 1
ATOM 1669 C C . VAL A 1 205 ? 1.481 -20.837 10.047 1.00 77.69 205 VAL A C 1
ATOM 1671 O O . VAL A 1 205 ? 2.250 -20.109 10.670 1.00 77.69 205 VAL A O 1
ATOM 1674 N N . ARG A 1 206 ? 0.956 -21.957 10.557 1.00 77.69 206 ARG A N 1
ATOM 1675 C CA . ARG A 1 206 ? 1.408 -22.513 11.836 1.00 77.69 206 ARG A CA 1
ATOM 1676 C C . ARG A 1 206 ? 2.706 -23.276 11.641 1.00 77.69 206 ARG A C 1
ATOM 1678 O O . ARG A 1 206 ? 2.814 -24.023 10.673 1.00 77.69 206 ARG A O 1
ATOM 1685 N N . PHE A 1 207 ? 3.642 -23.118 12.563 1.00 76.69 207 PHE A N 1
ATOM 1686 C CA . PHE A 1 207 ? 4.823 -23.968 12.632 1.00 76.69 207 PHE A CA 1
ATOM 1687 C C . PHE A 1 207 ? 4.631 -25.067 13.669 1.00 76.69 207 PHE A C 1
ATOM 1689 O O . PHE A 1 207 ? 4.038 -24.833 14.723 1.00 76.69 207 PHE A O 1
ATOM 1696 N N . ASP A 1 208 ? 5.113 -26.261 13.336 1.00 70.12 208 ASP A N 1
ATOM 1697 C CA . ASP A 1 208 ? 5.164 -27.379 14.267 1.00 70.12 208 ASP A CA 1
ATOM 1698 C C . ASP A 1 208 ? 6.304 -27.164 15.270 1.00 70.12 208 ASP A C 1
ATOM 1700 O O . ASP A 1 208 ? 7.340 -26.582 14.948 1.00 70.12 208 ASP A O 1
ATOM 1704 N N . ASN A 1 209 ? 6.110 -27.635 16.501 1.00 65.56 209 ASN A N 1
ATOM 1705 C CA . ASN A 1 209 ? 7.028 -27.411 17.624 1.00 65.56 209 ASN A CA 1
ATOM 1706 C C . ASN A 1 209 ? 8.248 -28.359 17.613 1.00 65.56 209 ASN A C 1
ATOM 1708 O O . ASN A 1 209 ? 8.838 -28.628 18.662 1.00 65.56 209 ASN A O 1
ATOM 1712 N N . GLU A 1 210 ? 8.625 -28.910 16.459 1.00 55.47 210 GLU A N 1
ATOM 1713 C CA . GLU A 1 210 ? 9.776 -29.807 16.364 1.00 55.47 210 GLU A CA 1
ATOM 1714 C C . GLU A 1 210 ? 11.073 -28.991 16.537 1.00 55.47 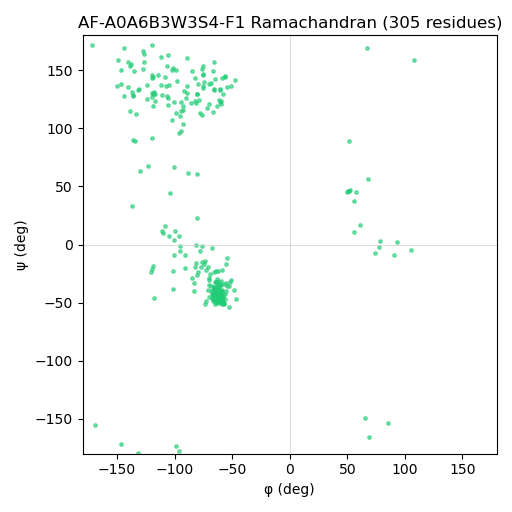210 GLU A C 1
ATOM 1716 O O . GLU A 1 210 ? 11.364 -28.083 15.764 1.00 55.47 210 GLU A O 1
ATOM 1721 N N . ASN A 1 211 ? 11.841 -29.300 17.591 1.00 55.62 211 ASN A N 1
ATOM 1722 C CA . ASN A 1 211 ? 13.103 -28.652 17.987 1.00 55.62 211 ASN A CA 1
ATOM 1723 C C . ASN A 1 211 ? 13.025 -27.191 18.490 1.00 55.62 211 ASN A C 1
ATOM 1725 O O . ASN A 1 211 ? 13.791 -26.329 18.067 1.00 55.62 211 ASN A O 1
ATOM 1729 N N . LEU A 1 212 ? 12.222 -26.940 19.536 1.00 62.69 212 LEU A N 1
ATOM 1730 C CA . LEU A 1 212 ? 12.193 -25.677 20.316 1.00 62.69 212 LEU A CA 1
ATOM 1731 C C . LEU A 1 212 ? 13.554 -25.225 20.906 1.00 62.69 212 LEU A C 1
ATOM 1733 O O . LEU A 1 212 ? 13.664 -24.113 21.434 1.00 62.69 212 LEU A O 1
ATOM 1737 N N . ALA A 1 213 ? 14.567 -26.098 20.879 1.00 58.28 213 ALA A N 1
ATOM 1738 C CA . ALA A 1 213 ? 15.913 -25.845 21.387 1.00 58.28 213 ALA A CA 1
ATOM 1739 C C . ALA A 1 213 ? 16.814 -25.076 20.400 1.00 58.28 213 ALA A C 1
ATOM 1741 O O . ALA A 1 213 ? 17.805 -24.490 20.838 1.00 58.28 213 ALA A O 1
ATOM 1742 N N . GLU A 1 214 ? 16.482 -25.049 19.106 1.00 65.31 214 GLU A N 1
ATOM 1743 C CA . GLU A 1 214 ? 17.269 -24.356 18.080 1.00 65.31 214 GLU A CA 1
ATOM 1744 C C . GLU A 1 214 ? 16.653 -22.995 17.700 1.00 65.31 214 GLU A C 1
ATOM 1746 O O . GLU A 1 214 ? 15.436 -22.810 17.801 1.00 65.31 214 GLU A O 1
ATOM 1751 N N . PRO A 1 215 ? 17.460 -22.013 17.254 1.00 65.94 215 PRO A N 1
ATOM 1752 C CA . PRO A 1 215 ? 16.938 -20.762 16.714 1.00 65.94 215 PRO A CA 1
ATOM 1753 C C . PRO A 1 215 ? 16.064 -21.016 15.481 1.00 65.94 215 PRO A C 1
ATOM 1755 O O . PRO A 1 215 ? 16.533 -21.556 14.478 1.00 65.94 215 PRO A O 1
ATOM 1758 N N . VAL A 1 216 ? 14.803 -20.576 15.522 1.00 72.12 216 VAL A N 1
ATOM 1759 C CA . VAL A 1 216 ? 13.879 -20.770 14.399 1.00 72.12 216 VAL A CA 1
ATOM 1760 C C . VAL A 1 216 ? 13.870 -19.539 13.501 1.00 72.12 216 VAL A C 1
ATOM 1762 O O . VAL A 1 216 ? 13.350 -18.473 13.853 1.00 72.12 216 VAL A O 1
ATOM 1765 N N . THR A 1 217 ? 14.416 -19.705 12.298 1.00 71.19 217 THR A N 1
ATOM 1766 C CA . THR A 1 217 ? 14.354 -18.685 11.247 1.00 71.19 217 THR A CA 1
ATOM 1767 C C . THR A 1 217 ? 13.019 -18.750 10.513 1.00 71.19 217 THR A C 1
ATOM 1769 O O . THR A 1 217 ? 12.463 -19.824 10.274 1.00 71.19 217 THR A O 1
ATOM 1772 N N . LYS A 1 218 ? 12.482 -17.587 10.124 1.00 73.62 218 LYS A N 1
ATOM 1773 C CA . LYS A 1 218 ? 11.241 -17.526 9.339 1.00 73.62 218 LYS A CA 1
ATOM 1774 C C . LYS A 1 218 ? 11.440 -18.272 8.010 1.00 73.62 218 LYS A C 1
ATOM 1776 O O . LYS A 1 218 ? 12.309 -17.860 7.232 1.00 73.62 218 LYS A O 1
ATOM 1781 N N . PRO A 1 219 ? 10.622 -19.291 7.678 1.00 73.06 219 PRO A N 1
ATOM 1782 C CA . PRO A 1 219 ? 10.722 -19.965 6.393 1.00 73.06 219 PRO A CA 1
ATOM 1783 C C . PRO A 1 219 ? 10.586 -18.979 5.235 1.00 73.06 219 PRO A C 1
ATOM 1785 O O . PRO A 1 219 ? 9.808 -18.016 5.284 1.00 73.06 219 PRO A O 1
ATOM 1788 N N . LYS A 1 220 ? 11.326 -19.236 4.153 1.00 79.75 220 LYS A N 1
ATOM 1789 C CA . LYS A 1 220 ? 11.180 -18.455 2.923 1.00 79.75 220 LYS A CA 1
ATOM 1790 C C . LYS A 1 220 ? 9.743 -18.569 2.433 1.00 79.75 220 LYS A C 1
ATOM 1792 O O . LYS A 1 220 ? 9.148 -19.639 2.464 1.00 79.75 220 LYS A O 1
ATOM 1797 N N . ALA A 1 221 ? 9.220 -17.474 1.891 1.00 77.69 221 ALA A N 1
ATOM 1798 C CA . ALA A 1 221 ? 7.898 -17.447 1.273 1.00 77.69 221 ALA A CA 1
ATOM 1799 C C . ALA A 1 221 ? 7.656 -18.583 0.279 1.00 77.69 221 ALA A C 1
ATOM 1801 O O . ALA A 1 221 ? 6.584 -19.173 0.241 1.00 77.69 221 ALA A O 1
ATOM 1802 N N . THR A 1 222 ? 8.686 -18.919 -0.494 1.00 80.19 222 THR A N 1
ATOM 1803 C CA . THR A 1 222 ? 8.651 -19.998 -1.480 1.00 80.19 222 THR A CA 1
ATOM 1804 C C . THR A 1 222 ? 8.407 -21.375 -0.874 1.00 80.19 222 THR A C 1
ATOM 1806 O O . THR A 1 222 ? 7.940 -22.251 -1.590 1.00 80.19 222 THR A O 1
ATOM 1809 N N . SER A 1 223 ? 8.703 -21.577 0.413 1.00 80.81 223 SER A N 1
ATOM 1810 C CA . SER A 1 223 ? 8.506 -22.859 1.094 1.00 80.81 223 SER A CA 1
ATOM 1811 C C . SER A 1 223 ? 7.030 -23.192 1.310 1.00 80.81 223 SER A C 1
ATOM 1813 O O . SER A 1 223 ? 6.685 -24.364 1.332 1.00 80.81 223 SER A O 1
ATOM 1815 N N . TYR A 1 224 ? 6.161 -22.187 1.443 1.00 77.81 224 TYR A N 1
ATOM 1816 C CA . TYR A 1 224 ? 4.727 -22.391 1.700 1.00 77.81 224 TYR A CA 1
ATOM 1817 C C . TYR A 1 224 ? 3.819 -21.813 0.608 1.00 77.81 224 TYR A C 1
ATOM 1819 O O . TYR A 1 224 ? 2.687 -22.253 0.456 1.00 77.81 224 TYR A O 1
ATOM 1827 N N . LEU A 1 225 ? 4.303 -20.855 -0.188 1.00 78.19 225 LEU A N 1
ATOM 1828 C CA . LEU A 1 225 ? 3.581 -20.318 -1.345 1.00 78.19 225 LEU A CA 1
ATOM 1829 C C . LEU A 1 225 ? 4.052 -20.892 -2.686 1.00 78.19 225 LEU A C 1
ATOM 1831 O O . LEU A 1 225 ? 3.458 -20.585 -3.715 1.00 78.19 225 LEU A O 1
ATOM 1835 N N . GLY A 1 226 ? 5.144 -21.656 -2.715 1.00 80.25 226 GLY A N 1
ATOM 1836 C CA . GLY A 1 226 ? 5.762 -22.105 -3.961 1.00 80.25 226 GLY A CA 1
ATOM 1837 C C . GLY A 1 226 ? 6.420 -20.974 -4.765 1.00 80.25 226 GLY A C 1
ATOM 1838 O O . GLY A 1 226 ? 6.682 -19.874 -4.268 1.00 80.25 226 GLY A O 1
ATOM 1839 N N . VAL A 1 227 ? 6.728 -21.260 -6.032 1.00 80.06 227 VAL A N 1
ATOM 1840 C CA . VAL A 1 227 ? 7.378 -20.323 -6.963 1.00 80.06 227 VAL A CA 1
ATOM 1841 C C . VAL A 1 227 ? 6.361 -19.793 -7.967 1.00 80.06 227 VAL A C 1
ATOM 1843 O O . VAL A 1 227 ? 5.575 -20.544 -8.535 1.00 80.06 227 VAL A O 1
ATOM 1846 N N . TRP A 1 228 ? 6.425 -18.490 -8.228 1.00 77.69 228 TRP A N 1
ATOM 1847 C CA . TRP A 1 228 ? 5.453 -17.772 -9.043 1.00 77.69 228 TRP A CA 1
ATOM 1848 C C . TRP A 1 228 ? 6.178 -17.157 -10.235 1.00 77.69 228 TRP A C 1
ATOM 1850 O O . TRP A 1 228 ? 7.185 -16.468 -10.065 1.00 77.69 228 TRP A O 1
ATOM 1860 N N . LYS A 1 229 ? 5.660 -17.369 -11.447 1.00 79.94 229 LYS A N 1
ATOM 1861 C CA . LYS A 1 229 ? 6.133 -16.672 -12.650 1.00 79.94 229 LYS A CA 1
ATOM 1862 C C . LYS A 1 229 ? 5.104 -15.626 -13.045 1.00 79.94 229 LYS A C 1
ATOM 1864 O O . LYS A 1 229 ? 3.964 -15.960 -13.348 1.00 79.94 229 LYS A O 1
ATOM 1869 N N . VAL A 1 230 ? 5.515 -14.363 -13.068 1.00 80.69 230 VAL A N 1
ATOM 1870 C CA . VAL A 1 230 ? 4.683 -13.277 -13.592 1.00 80.69 230 VAL A CA 1
ATOM 1871 C C . VAL A 1 230 ? 5.051 -13.061 -15.052 1.00 80.69 230 VAL A C 1
ATOM 1873 O O . VAL A 1 230 ? 6.211 -12.800 -15.366 1.00 80.69 230 VAL A O 1
ATOM 1876 N N . LYS A 1 231 ? 4.066 -13.174 -15.945 1.00 80.88 231 LYS A N 1
ATOM 1877 C CA . LYS A 1 231 ? 4.228 -12.906 -17.375 1.00 80.88 231 LYS A CA 1
ATOM 1878 C C . LYS A 1 231 ? 3.284 -11.784 -17.782 1.00 80.88 231 LYS A C 1
ATOM 1880 O O . LYS A 1 231 ? 2.084 -11.863 -17.542 1.00 80.88 231 LYS A O 1
ATOM 1885 N N . GLU A 1 232 ? 3.821 -10.749 -18.419 1.00 81.56 232 GLU A N 1
ATOM 1886 C CA . GLU A 1 232 ? 2.985 -9.758 -19.096 1.00 81.56 232 GLU A CA 1
ATOM 1887 C C . GLU A 1 232 ? 2.426 -10.358 -20.395 1.00 81.56 232 GLU A C 1
ATOM 1889 O O . GLU A 1 232 ? 3.137 -11.065 -21.115 1.00 81.56 232 GLU A O 1
ATOM 1894 N N . SER A 1 233 ? 1.164 -10.073 -20.711 1.00 83.44 233 SER A N 1
ATOM 1895 C CA . SER A 1 233 ? 0.490 -10.533 -21.930 1.00 83.44 233 SER A CA 1
ATOM 1896 C C . SER A 1 233 ? 0.325 -9.408 -22.965 1.00 83.44 233 SER A C 1
ATOM 1898 O O . SER A 1 233 ? 0.479 -8.219 -22.667 1.00 83.44 233 SER A O 1
ATOM 1900 N N . GLY A 1 234 ? 0.044 -9.794 -24.214 1.00 88.50 234 GLY A N 1
ATOM 1901 C CA . GLY A 1 234 ? -0.261 -8.876 -25.317 1.00 88.50 234 GLY A CA 1
ATOM 1902 C C . GLY A 1 234 ? 0.904 -7.974 -25.741 1.00 88.50 234 GLY A C 1
ATOM 1903 O O . GLY A 1 234 ? 2.075 -8.335 -25.618 1.00 88.50 234 GLY A O 1
ATOM 1904 N N . MET A 1 235 ? 0.568 -6.770 -26.221 1.00 87.38 235 MET A N 1
ATOM 1905 C CA . MET A 1 235 ? 1.521 -5.784 -26.757 1.00 87.38 235 MET A CA 1
ATOM 1906 C C . MET A 1 235 ? 2.641 -5.429 -25.770 1.00 87.38 235 MET A C 1
ATOM 1908 O O . MET A 1 235 ? 3.780 -5.193 -26.161 1.00 87.38 235 MET A O 1
ATOM 1912 N N . ARG A 1 236 ? 2.347 -5.430 -24.465 1.00 85.56 236 ARG A N 1
ATOM 1913 C CA . ARG A 1 236 ? 3.365 -5.168 -23.442 1.00 85.56 236 ARG A CA 1
ATOM 1914 C C . ARG A 1 236 ? 4.448 -6.245 -23.438 1.00 85.56 236 ARG A C 1
ATOM 1916 O O . ARG A 1 236 ? 5.623 -5.897 -23.393 1.00 85.56 236 ARG A O 1
ATOM 1923 N N . SER A 1 237 ? 4.069 -7.515 -23.558 1.00 88.19 237 SER A N 1
ATOM 1924 C CA . SER A 1 237 ? 5.015 -8.634 -23.665 1.00 88.19 237 SER A CA 1
ATOM 1925 C C . SER A 1 237 ? 5.949 -8.462 -24.865 1.00 88.19 237 SER A C 1
ATOM 1927 O O . SER A 1 237 ? 7.165 -8.559 -24.722 1.00 88.19 237 SER A O 1
ATOM 1929 N N . LEU A 1 238 ? 5.387 -8.102 -26.025 1.00 90.50 238 LEU A N 1
ATOM 1930 C CA . LEU A 1 238 ? 6.160 -7.832 -27.238 1.00 90.50 238 LEU A CA 1
ATOM 1931 C C . LEU A 1 238 ? 7.156 -6.683 -27.027 1.00 90.50 238 LEU A C 1
ATOM 1933 O O . LEU A 1 238 ? 8.345 -6.852 -27.280 1.00 90.50 238 LEU A O 1
ATOM 1937 N N . LEU A 1 239 ? 6.696 -5.548 -26.487 1.00 91.38 239 LEU A N 1
ATOM 1938 C CA . LEU A 1 239 ? 7.554 -4.396 -26.187 1.00 91.38 239 LEU A CA 1
ATOM 1939 C C . LEU A 1 239 ? 8.659 -4.739 -25.178 1.00 91.38 239 LEU A C 1
ATOM 1941 O O . LEU A 1 239 ? 9.757 -4.196 -25.264 1.00 91.38 239 LEU A O 1
ATOM 1945 N N . LEU A 1 240 ? 8.388 -5.634 -24.223 1.00 89.19 240 LEU A N 1
ATOM 1946 C CA . LEU A 1 240 ? 9.393 -6.120 -23.278 1.00 89.19 240 LEU A CA 1
ATOM 1947 C C . LEU A 1 240 ? 10.465 -6.956 -23.986 1.00 89.19 240 LEU A C 1
ATOM 1949 O O . LEU A 1 240 ? 11.652 -6.724 -23.766 1.00 89.19 240 LEU A O 1
ATOM 1953 N N . SER A 1 241 ? 10.062 -7.889 -24.850 1.00 89.88 241 SER A N 1
ATOM 1954 C CA . SER A 1 241 ? 10.992 -8.705 -25.637 1.00 89.88 241 SER A CA 1
ATOM 1955 C C . SER A 1 241 ? 11.825 -7.858 -26.598 1.00 89.88 241 SER A C 1
ATOM 1957 O O . SER A 1 241 ? 13.040 -8.031 -26.652 1.00 89.88 241 SER A O 1
ATOM 1959 N N . MET A 1 242 ? 11.209 -6.893 -27.291 1.00 91.19 242 MET A N 1
ATOM 1960 C CA . MET A 1 242 ? 11.919 -5.934 -28.146 1.00 91.19 242 MET A CA 1
ATOM 1961 C C . MET A 1 242 ? 12.939 -5.123 -27.347 1.00 91.19 242 MET A C 1
ATOM 1963 O O . MET A 1 242 ? 14.075 -4.973 -27.784 1.00 91.19 242 MET A O 1
ATOM 1967 N N . LYS A 1 243 ? 12.561 -4.650 -26.152 1.00 91.31 243 LYS A N 1
ATOM 1968 C CA . LYS A 1 243 ? 13.461 -3.923 -25.249 1.00 91.31 243 LYS A CA 1
ATOM 1969 C C . LYS A 1 243 ? 14.682 -4.762 -24.874 1.00 91.31 243 LYS A C 1
ATOM 1971 O O . LYS A 1 243 ? 15.803 -4.271 -24.967 1.00 91.31 243 LYS A O 1
ATOM 1976 N N . TYR A 1 244 ? 14.479 -6.013 -24.457 1.00 90.94 244 TYR A N 1
ATOM 1977 C CA . TYR A 1 244 ? 15.586 -6.902 -24.097 1.00 90.94 244 TYR A CA 1
ATOM 1978 C C . TYR A 1 244 ? 16.467 -7.243 -25.298 1.00 90.94 244 TYR A C 1
ATOM 1980 O O . TYR A 1 244 ? 17.686 -7.172 -25.181 1.00 90.94 244 TYR A O 1
ATOM 1988 N N . GLY A 1 245 ? 15.866 -7.544 -26.451 1.00 94.88 245 GLY A N 1
ATOM 1989 C CA . GLY A 1 245 ? 16.601 -7.787 -27.690 1.00 94.88 245 GLY A CA 1
ATOM 1990 C C . GLY A 1 245 ? 17.449 -6.583 -28.099 1.00 94.88 245 GLY A C 1
ATOM 1991 O O . GLY A 1 245 ? 18.640 -6.735 -28.347 1.00 94.88 245 GLY A O 1
ATOM 1992 N N . ALA A 1 246 ? 16.874 -5.377 -28.075 1.00 94.62 246 ALA A N 1
ATOM 1993 C CA . ALA A 1 246 ? 17.592 -4.144 -28.387 1.00 94.62 246 ALA A CA 1
ATOM 1994 C C . ALA A 1 246 ? 18.736 -3.870 -27.400 1.00 94.62 246 ALA A C 1
ATOM 1996 O O . ALA A 1 246 ? 19.810 -3.450 -27.814 1.00 94.62 246 ALA A O 1
ATOM 1997 N N . PHE A 1 247 ? 18.544 -4.151 -26.107 1.00 94.38 247 PHE A N 1
ATOM 1998 C CA . PHE A 1 247 ? 19.601 -4.001 -25.106 1.00 94.38 247 PHE A CA 1
ATOM 1999 C C . PHE A 1 247 ? 20.750 -4.997 -25.313 1.00 94.38 247 PHE A C 1
ATOM 2001 O O . PHE A 1 247 ? 21.912 -4.614 -25.236 1.00 94.38 247 PHE A O 1
ATOM 2008 N N . ILE A 1 248 ? 20.443 -6.261 -25.622 1.00 95.88 248 ILE A N 1
ATOM 2009 C CA . ILE A 1 248 ? 21.462 -7.277 -25.927 1.00 95.88 248 ILE A CA 1
ATOM 2010 C C . ILE A 1 248 ? 22.232 -6.893 -27.192 1.00 95.88 248 ILE A C 1
ATOM 2012 O O . ILE A 1 248 ? 23.458 -6.887 -27.176 1.00 95.88 248 ILE A O 1
ATOM 2016 N N . LEU A 1 249 ? 21.529 -6.517 -28.264 1.00 95.94 249 LEU A N 1
ATOM 2017 C CA . LEU A 1 249 ? 22.154 -6.053 -29.504 1.00 95.94 249 LEU A CA 1
ATOM 2018 C C . LEU A 1 249 ? 23.040 -4.828 -29.263 1.00 95.94 249 LEU A C 1
ATOM 2020 O O . LEU A 1 249 ? 24.142 -4.762 -29.792 1.00 95.94 249 LEU A O 1
ATOM 2024 N N . LEU A 1 250 ? 22.604 -3.898 -28.412 1.00 95.56 250 LEU A N 1
ATOM 2025 C CA . LEU A 1 250 ? 23.396 -2.729 -28.046 1.00 95.56 250 LEU A CA 1
ATOM 2026 C C . LEU A 1 250 ? 24.705 -3.136 -27.355 1.00 95.56 250 LEU A C 1
ATOM 2028 O O . LEU A 1 250 ? 25.770 -2.656 -27.733 1.00 95.56 250 LEU A O 1
ATOM 2032 N N . LEU A 1 251 ? 24.660 -4.067 -26.400 1.00 95.00 251 LEU A N 1
ATOM 2033 C CA . LEU A 1 251 ? 25.876 -4.597 -25.772 1.00 95.00 251 LEU A CA 1
ATOM 2034 C C . LEU A 1 251 ? 26.799 -5.283 -26.788 1.00 95.00 251 LEU A C 1
ATOM 2036 O O . LEU A 1 251 ? 28.009 -5.081 -26.742 1.00 95.00 251 LEU A O 1
ATOM 2040 N N . LEU A 1 252 ? 26.237 -6.038 -27.736 1.00 94.69 252 LEU A N 1
ATOM 2041 C CA . LEU A 1 252 ? 27.010 -6.667 -28.808 1.00 94.69 252 LEU A CA 1
ATOM 2042 C C . LEU A 1 252 ? 27.689 -5.631 -29.714 1.00 94.69 252 LEU A C 1
ATOM 2044 O O . LEU A 1 252 ? 28.820 -5.859 -30.125 1.00 94.69 252 LEU A O 1
ATOM 2048 N N . THR A 1 253 ? 27.058 -4.481 -29.981 1.00 94.12 253 THR A N 1
ATOM 2049 C CA . THR A 1 253 ? 27.710 -3.408 -30.756 1.00 94.12 253 THR A CA 1
ATOM 2050 C C . THR A 1 253 ? 28.898 -2.789 -30.024 1.00 94.12 253 THR A C 1
ATOM 2052 O O . THR A 1 253 ? 29.919 -2.548 -30.658 1.00 94.12 253 THR A O 1
ATOM 2055 N N . PHE A 1 254 ? 28.812 -2.595 -28.702 1.00 92.94 254 PHE A N 1
ATOM 2056 C CA . PHE A 1 254 ? 29.954 -2.133 -27.903 1.00 92.94 254 PHE A CA 1
ATOM 2057 C C . PHE A 1 254 ? 31.091 -3.158 -27.882 1.00 92.94 254 PHE A C 1
ATOM 2059 O O . PHE A 1 254 ? 32.254 -2.780 -27.937 1.00 92.94 254 PHE A O 1
ATOM 2066 N N . LEU A 1 255 ? 30.767 -4.455 -27.833 1.00 93.31 255 LEU A N 1
ATOM 2067 C CA . LEU A 1 255 ? 31.772 -5.514 -27.930 1.00 93.31 255 LEU A CA 1
ATOM 2068 C C . LEU A 1 255 ? 32.420 -5.561 -29.319 1.00 93.31 255 LEU A C 1
ATOM 2070 O O . LEU A 1 255 ? 33.633 -5.697 -29.407 1.00 93.31 255 LEU A O 1
ATOM 2074 N N . ALA A 1 256 ? 31.641 -5.427 -30.396 1.00 90.75 256 ALA A N 1
ATOM 2075 C CA . ALA A 1 256 ? 32.160 -5.423 -31.765 1.00 90.75 256 ALA A CA 1
ATOM 2076 C C . ALA A 1 256 ? 33.111 -4.245 -32.030 1.00 90.75 256 ALA A C 1
ATOM 2078 O O . ALA A 1 256 ? 34.101 -4.404 -32.741 1.00 90.75 256 ALA A O 1
ATOM 2079 N N . GLU A 1 257 ? 32.846 -3.091 -31.418 1.00 91.69 257 GLU A N 1
ATOM 2080 C CA . GLU A 1 257 ? 33.686 -1.891 -31.507 1.00 91.69 257 GLU A CA 1
ATOM 2081 C C . GLU A 1 257 ? 35.086 -2.092 -30.898 1.00 91.69 257 GLU A C 1
ATOM 2083 O O . GLU A 1 257 ? 36.030 -1.426 -31.303 1.00 91.69 257 GLU A O 1
ATOM 2088 N N . LEU A 1 258 ? 35.261 -3.063 -29.990 1.00 91.75 258 LEU A N 1
ATOM 2089 C CA . LEU A 1 258 ? 36.585 -3.430 -29.463 1.00 91.75 258 LEU A CA 1
ATOM 2090 C C . LEU A 1 258 ? 37.464 -4.151 -30.495 1.00 91.75 258 LEU A C 1
ATOM 2092 O O . LEU A 1 258 ? 38.677 -4.228 -30.313 1.00 91.75 258 LEU A O 1
ATOM 2096 N N . PHE A 1 259 ? 36.858 -4.712 -31.544 1.00 92.56 259 PHE A N 1
ATOM 2097 C CA . PHE A 1 259 ? 37.546 -5.530 -32.545 1.00 92.56 259 PHE A CA 1
ATOM 2098 C C . PHE A 1 259 ? 37.469 -4.947 -33.960 1.00 92.56 259 PHE A C 1
ATOM 2100 O O . PHE A 1 259 ? 38.238 -5.358 -34.825 1.00 92.56 259 PHE A O 1
ATOM 2107 N N . THR A 1 260 ? 36.532 -4.031 -34.221 1.00 86.25 260 THR A N 1
ATOM 2108 C CA . THR A 1 260 ? 36.246 -3.502 -35.560 1.00 86.25 260 THR A CA 1
ATOM 2109 C C . THR A 1 260 ? 35.805 -2.040 -35.505 1.00 86.25 260 THR A C 1
ATOM 2111 O O . THR A 1 260 ? 34.960 -1.673 -34.693 1.00 86.25 260 THR A O 1
ATOM 2114 N N . GLU A 1 261 ? 36.302 -1.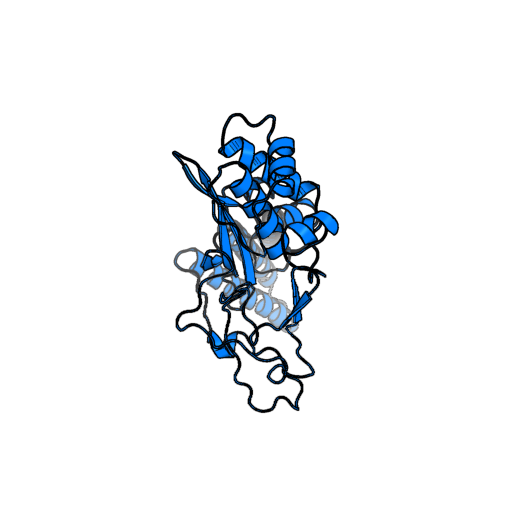216 -36.428 1.00 81.12 261 GLU A N 1
ATOM 2115 C CA . GLU A 1 261 ? 35.845 0.168 -36.625 1.00 81.12 261 GLU A CA 1
ATOM 2116 C C . GLU A 1 261 ? 34.879 0.246 -37.818 1.00 81.12 261 GLU A C 1
ATOM 2118 O O . GLU A 1 261 ? 35.176 0.803 -38.874 1.00 81.12 261 GLU A O 1
ATOM 2123 N N . HIS A 1 262 ? 33.702 -0.370 -37.683 1.00 84.50 262 HIS A N 1
ATOM 2124 C CA . HIS A 1 262 ? 32.673 -0.287 -38.721 1.00 84.50 262 HIS A CA 1
ATOM 2125 C C . HIS A 1 262 ? 31.920 1.050 -38.662 1.00 84.50 262 HIS A C 1
ATOM 2127 O O . HIS A 1 262 ? 31.284 1.376 -37.657 1.00 84.50 262 HIS A O 1
ATOM 2133 N N . SER A 1 263 ? 31.899 1.780 -39.782 1.00 84.81 263 SER A N 1
ATOM 2134 C CA . SER A 1 263 ? 31.246 3.094 -39.921 1.00 84.81 263 SER A CA 1
ATOM 2135 C C . SER A 1 263 ? 29.740 3.092 -39.629 1.00 84.81 263 SER A C 1
ATOM 2137 O O . SER A 1 263 ? 29.175 4.125 -39.285 1.00 84.81 263 SER A O 1
ATOM 2139 N N . SER A 1 264 ? 29.073 1.938 -39.713 1.00 87.69 264 SER A N 1
ATOM 2140 C CA . SER A 1 264 ? 27.643 1.799 -39.424 1.00 87.69 264 SER A CA 1
ATOM 2141 C C . SER A 1 264 ? 27.311 1.668 -37.931 1.00 87.69 264 SER A C 1
ATOM 2143 O O . SER A 1 264 ? 26.147 1.825 -37.553 1.00 87.69 264 SER A O 1
ATOM 2145 N N . LEU A 1 265 ? 28.288 1.373 -37.061 1.00 88.81 265 LEU A N 1
ATOM 2146 C CA . LEU A 1 265 ? 28.047 1.118 -35.632 1.00 88.81 265 LEU A CA 1
ATOM 2147 C C . LEU A 1 265 ? 27.383 2.295 -34.889 1.00 88.81 265 LEU A C 1
ATOM 2149 O O . LEU A 1 265 ? 26.471 2.030 -34.100 1.00 88.81 265 LEU A O 1
ATOM 2153 N N . PRO A 1 266 ? 27.744 3.575 -35.121 1.00 90.75 266 PRO A N 1
ATOM 2154 C CA . PRO A 1 266 ? 27.071 4.709 -34.482 1.00 90.75 266 PRO A CA 1
ATOM 2155 C C . PRO A 1 266 ? 25.573 4.787 -34.806 1.00 90.75 266 PRO A C 1
ATOM 2157 O O . PRO A 1 266 ? 24.753 4.931 -33.897 1.00 90.75 266 PRO A O 1
ATOM 2160 N N . VAL A 1 267 ? 25.200 4.604 -36.078 1.00 91.69 267 VAL A N 1
ATOM 2161 C CA . VAL A 1 267 ? 23.798 4.631 -36.534 1.00 91.69 267 VAL A CA 1
ATOM 2162 C C . VAL A 1 267 ? 23.001 3.483 -35.910 1.00 91.69 267 VAL A C 1
ATOM 2164 O O . VAL A 1 267 ? 21.881 3.686 -35.431 1.00 91.69 267 VAL A O 1
ATOM 2167 N N . VAL A 1 268 ? 23.588 2.282 -35.852 1.00 92.75 268 VAL A N 1
ATOM 2168 C CA . VAL A 1 268 ? 22.962 1.114 -35.214 1.00 92.75 268 VAL A CA 1
ATOM 2169 C C . VAL A 1 268 ? 22.759 1.358 -33.716 1.00 92.75 268 VAL A C 1
ATOM 2171 O O . VAL A 1 268 ? 21.652 1.157 -33.214 1.00 92.75 268 VAL A O 1
ATOM 2174 N N . LYS A 1 269 ? 23.779 1.858 -33.002 1.00 93.44 269 LYS A N 1
ATOM 2175 C CA . LYS A 1 269 ? 23.687 2.199 -31.571 1.00 93.44 269 LYS A CA 1
ATOM 2176 C C . LYS A 1 269 ? 22.586 3.224 -31.306 1.00 93.44 269 LYS A C 1
ATOM 2178 O O . LYS A 1 269 ? 21.727 2.990 -30.456 1.00 93.44 269 LYS A O 1
ATOM 2183 N N . ALA A 1 270 ? 22.567 4.328 -32.053 1.00 92.12 270 ALA A N 1
ATOM 2184 C CA . ALA A 1 270 ? 21.556 5.371 -31.898 1.00 92.12 270 ALA A CA 1
ATOM 2185 C C . ALA A 1 270 ? 20.137 4.836 -32.174 1.00 92.12 270 ALA A C 1
ATOM 2187 O O . ALA A 1 270 ? 19.218 5.094 -31.395 1.00 92.12 270 ALA A O 1
ATOM 2188 N N . SER A 1 271 ? 19.968 3.994 -33.199 1.00 93.12 271 SER A N 1
ATOM 2189 C CA . SER A 1 271 ? 18.692 3.327 -33.500 1.00 93.12 271 SER A CA 1
ATOM 2190 C C . SER A 1 271 ? 18.230 2.418 -32.355 1.00 93.12 271 SER A C 1
ATOM 2192 O O . SER A 1 271 ? 17.067 2.462 -31.950 1.00 93.12 271 SER A O 1
ATOM 2194 N N . LEU A 1 272 ? 19.142 1.623 -31.785 1.00 95.06 272 LEU A N 1
ATOM 2195 C CA . LEU A 1 272 ? 18.858 0.752 -30.641 1.00 95.06 272 LEU A CA 1
ATOM 2196 C C . LEU A 1 272 ? 18.466 1.561 -29.399 1.00 95.06 272 LEU A C 1
ATOM 2198 O O . LEU A 1 272 ? 17.493 1.211 -28.731 1.00 95.06 272 LEU A O 1
ATOM 2202 N N . PHE A 1 273 ? 19.154 2.669 -29.113 1.00 94.62 273 PHE A N 1
ATOM 2203 C CA . PHE A 1 273 ? 18.788 3.567 -28.017 1.00 94.62 273 PHE A CA 1
ATOM 2204 C C . PHE A 1 273 ? 17.396 4.185 -28.197 1.00 94.62 273 PHE A C 1
ATOM 2206 O O . PHE A 1 273 ? 16.620 4.218 -27.237 1.00 94.62 273 PHE A O 1
ATOM 2213 N N . VAL A 1 274 ? 17.044 4.619 -29.413 1.00 93.75 274 VAL A N 1
ATOM 2214 C CA . VAL A 1 274 ? 15.695 5.117 -29.728 1.00 93.75 274 VAL A CA 1
ATOM 2215 C C . VAL A 1 274 ? 14.652 4.016 -29.5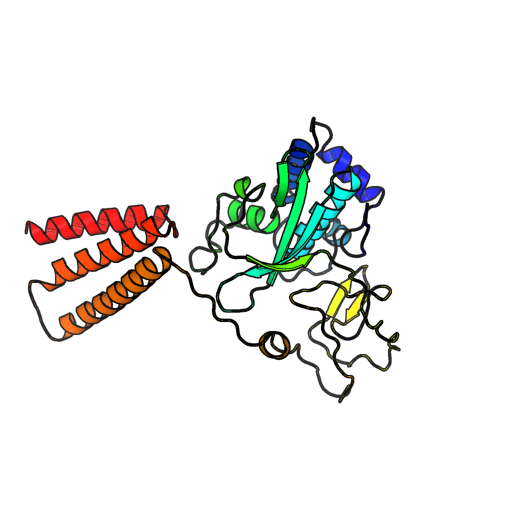34 1.00 93.75 274 VAL A C 1
ATOM 2217 O O . VAL A 1 274 ? 13.638 4.255 -28.878 1.00 93.75 274 VAL A O 1
ATOM 2220 N N . MET A 1 275 ? 14.901 2.793 -30.017 1.00 93.69 275 MET A N 1
ATOM 2221 C CA . MET A 1 275 ? 13.991 1.658 -29.806 1.00 93.69 275 MET A CA 1
ATOM 2222 C C . MET A 1 275 ? 13.796 1.337 -28.319 1.00 93.69 275 MET A C 1
ATOM 2224 O O . MET A 1 275 ? 12.664 1.126 -27.876 1.00 93.69 275 MET A O 1
ATOM 2228 N N . ILE A 1 276 ? 14.874 1.342 -27.527 1.00 93.50 276 ILE A N 1
ATOM 2229 C CA . ILE A 1 276 ? 14.798 1.160 -26.072 1.00 93.50 276 ILE A CA 1
ATOM 2230 C C . ILE A 1 276 ? 13.948 2.279 -25.462 1.00 93.50 276 ILE A C 1
ATOM 2232 O O . ILE A 1 276 ? 12.996 1.989 -24.736 1.00 93.50 276 ILE A O 1
ATOM 2236 N N . GLY A 1 277 ? 14.230 3.540 -25.787 1.00 91.81 277 GLY A N 1
ATOM 2237 C CA . GLY A 1 277 ? 13.492 4.699 -25.288 1.00 91.81 277 GLY A CA 1
ATOM 2238 C C . GLY A 1 277 ? 11.993 4.649 -25.605 1.00 91.81 277 GLY A C 1
ATOM 2239 O O . GLY A 1 277 ? 11.160 4.720 -24.696 1.00 91.81 277 GLY A O 1
ATOM 2240 N N . LEU A 1 278 ? 11.637 4.397 -26.868 1.00 91.81 278 LEU A N 1
ATOM 2241 C CA . LEU A 1 278 ? 10.251 4.217 -27.309 1.00 91.81 278 LEU A CA 1
ATOM 2242 C C . LEU A 1 278 ? 9.564 3.054 -26.587 1.00 91.81 278 LEU A C 1
ATOM 2244 O O . LEU A 1 278 ? 8.402 3.179 -26.195 1.00 91.81 278 LEU A O 1
ATOM 2248 N N . SER A 1 279 ? 10.271 1.944 -26.346 1.00 91.38 279 SER A N 1
ATOM 2249 C CA . SER A 1 279 ? 9.710 0.818 -25.594 1.00 91.38 279 SER A CA 1
ATOM 2250 C C . SER A 1 279 ? 9.326 1.220 -24.163 1.00 91.38 279 SER A C 1
ATOM 2252 O O . SER A 1 279 ? 8.237 0.868 -23.708 1.00 91.38 279 SER A O 1
ATOM 2254 N N . PHE A 1 280 ? 10.149 2.015 -23.465 1.00 89.31 280 PHE A N 1
ATOM 2255 C CA . PHE A 1 280 ? 9.823 2.536 -22.132 1.00 89.31 280 PHE A CA 1
ATOM 2256 C C . PHE A 1 280 ? 8.610 3.476 -22.171 1.00 89.31 280 PHE A C 1
ATOM 2258 O O . PHE A 1 280 ? 7.707 3.354 -21.338 1.00 89.31 280 PHE A O 1
ATOM 2265 N N . LEU A 1 281 ? 8.541 4.361 -23.170 1.00 89.19 281 LEU A N 1
ATOM 2266 C CA . LEU A 1 281 ? 7.432 5.303 -23.347 1.00 89.19 281 LEU A CA 1
ATOM 2267 C C . LEU A 1 281 ? 6.099 4.596 -23.614 1.00 89.19 281 LEU A C 1
ATOM 2269 O O . LEU A 1 281 ? 5.119 4.839 -22.906 1.00 89.19 281 LEU A O 1
ATOM 2273 N N . LEU A 1 282 ? 6.069 3.664 -24.570 1.00 89.50 282 LEU A N 1
ATOM 2274 C CA . LEU A 1 282 ? 4.870 2.891 -24.918 1.00 89.50 282 LEU A CA 1
ATOM 2275 C C . LEU A 1 282 ? 4.406 1.996 -23.761 1.00 89.50 282 LEU A C 1
ATOM 2277 O O . LEU A 1 282 ? 3.206 1.801 -23.553 1.00 89.50 282 LEU A O 1
ATOM 2281 N N . ARG A 1 283 ? 5.342 1.498 -22.946 1.00 86.00 283 ARG A N 1
ATOM 2282 C CA . ARG A 1 283 ? 5.043 0.739 -21.720 1.00 86.00 283 ARG A CA 1
ATOM 2283 C C . ARG A 1 283 ? 4.624 1.623 -20.539 1.00 86.00 283 ARG A C 1
ATOM 2285 O O . ARG A 1 283 ? 4.212 1.084 -19.508 1.00 86.00 283 ARG A O 1
ATOM 2292 N N . ARG A 1 284 ? 4.677 2.954 -20.693 1.00 82.62 284 ARG A N 1
ATOM 2293 C CA . ARG A 1 284 ? 4.449 3.975 -19.652 1.00 82.62 284 ARG A CA 1
ATOM 2294 C C . ARG A 1 284 ? 5.367 3.802 -18.438 1.00 82.62 284 ARG A C 1
ATOM 2296 O O . ARG A 1 284 ? 4.966 4.012 -17.295 1.00 82.62 284 ARG A O 1
ATOM 2303 N N . GLU A 1 285 ? 6.608 3.404 -18.685 1.00 82.00 285 GLU A N 1
ATOM 2304 C CA . GLU A 1 285 ? 7.627 3.165 -17.668 1.00 82.00 285 GLU A CA 1
ATOM 2305 C C . GLU A 1 285 ? 8.545 4.386 -17.568 1.00 82.00 285 GLU A C 1
ATOM 2307 O O . GLU A 1 285 ? 9.290 4.673 -18.498 1.00 82.00 285 GLU A O 1
ATOM 2312 N N . ARG A 1 286 ? 8.507 5.104 -16.432 1.00 80.69 286 ARG A N 1
ATOM 2313 C CA . ARG A 1 286 ? 9.391 6.259 -16.151 1.00 80.69 286 ARG A CA 1
ATOM 2314 C C . ARG A 1 286 ? 9.387 7.287 -17.296 1.00 80.69 286 ARG A C 1
ATOM 2316 O O . ARG A 1 286 ? 10.437 7.764 -17.721 1.00 80.69 286 ARG A O 1
ATOM 2323 N N . VAL A 1 287 ? 8.181 7.614 -17.770 1.00 80.75 287 VAL A N 1
ATOM 2324 C CA . VAL A 1 287 ? 7.921 8.387 -18.999 1.00 80.75 287 VAL A CA 1
ATOM 2325 C C . VAL A 1 287 ? 8.789 9.635 -19.092 1.00 80.75 287 VAL A C 1
ATOM 2327 O O . VAL A 1 287 ? 9.424 9.847 -20.108 1.00 80.75 287 VAL A O 1
ATOM 2330 N N . LEU A 1 288 ? 8.893 10.418 -18.018 1.00 81.81 288 LEU A N 1
ATOM 2331 C CA . LEU A 1 288 ? 9.623 11.687 -18.041 1.00 81.81 288 LEU A CA 1
ATOM 2332 C C . LEU A 1 288 ? 11.123 11.505 -18.343 1.00 81.81 288 LEU A C 1
ATOM 2334 O O . LEU A 1 288 ? 11.663 12.202 -19.197 1.00 81.81 288 LEU A O 1
ATOM 2338 N N . LEU A 1 289 ? 11.773 10.521 -17.710 1.00 83.69 289 LEU A N 1
ATOM 2339 C CA . LEU A 1 289 ? 13.185 10.202 -17.949 1.00 83.69 289 LEU A CA 1
ATOM 2340 C C . LEU A 1 289 ? 13.403 9.717 -19.386 1.00 83.69 289 LEU A C 1
ATOM 2342 O O . LEU A 1 289 ? 14.293 10.200 -20.084 1.00 83.69 289 LEU A O 1
ATOM 2346 N N . PHE A 1 290 ? 12.577 8.773 -19.838 1.00 87.44 290 PHE A N 1
ATOM 2347 C CA . PHE A 1 290 ? 12.744 8.194 -21.167 1.00 87.44 290 PHE A CA 1
ATOM 2348 C C . PHE A 1 290 ? 12.251 9.102 -22.291 1.00 87.44 290 PHE A C 1
ATOM 2350 O O . PHE A 1 290 ? 12.729 8.941 -23.405 1.00 87.44 290 PHE A O 1
ATOM 2357 N N . SER A 1 291 ? 11.404 10.099 -22.030 1.00 87.31 291 SER A N 1
ATOM 2358 C CA . SER A 1 291 ? 11.070 11.134 -23.015 1.00 87.31 291 SER A CA 1
ATOM 2359 C C . SER A 1 291 ? 12.308 11.952 -23.364 1.00 87.31 291 SER A C 1
ATOM 2361 O O . SER A 1 291 ? 12.620 12.114 -24.540 1.00 87.31 291 SER A O 1
ATOM 2363 N N . VAL A 1 292 ? 13.050 12.404 -22.345 1.00 90.62 292 VAL A N 1
ATOM 2364 C CA . VAL A 1 292 ? 14.288 13.176 -22.533 1.00 90.62 292 VAL A CA 1
ATOM 2365 C C . VAL A 1 292 ? 15.353 12.329 -23.225 1.00 90.62 292 VAL A C 1
ATOM 2367 O O . VAL A 1 292 ? 15.917 12.759 -24.226 1.00 90.62 292 VAL A O 1
ATOM 2370 N N . LEU A 1 293 ? 15.594 11.105 -22.741 1.00 89.75 293 LEU A N 1
ATOM 2371 C CA . LEU A 1 293 ? 16.585 10.211 -23.346 1.00 89.75 293 LEU A CA 1
ATOM 2372 C C . LEU A 1 293 ? 16.238 9.869 -24.799 1.00 89.75 293 LEU A C 1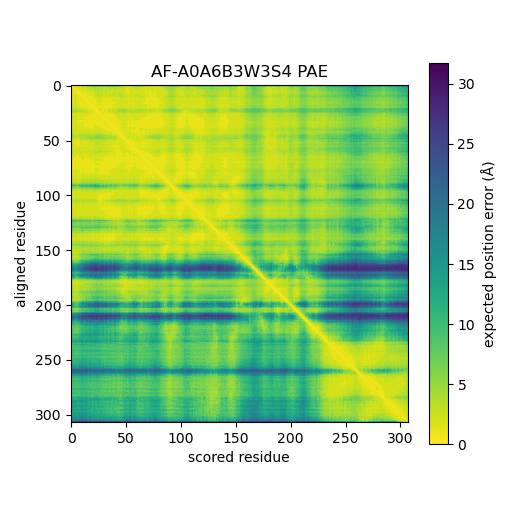
ATOM 2374 O O . LEU A 1 293 ? 17.101 9.969 -25.663 1.00 89.75 293 LEU A O 1
ATOM 2378 N N . THR A 1 294 ? 14.981 9.517 -25.088 1.00 92.62 294 THR A N 1
ATOM 2379 C CA . THR A 1 294 ? 14.552 9.204 -26.462 1.00 92.62 294 THR A CA 1
ATOM 2380 C C . THR A 1 294 ? 14.771 10.403 -27.376 1.00 92.62 294 THR A C 1
ATOM 2382 O O . THR A 1 294 ? 15.324 10.227 -28.453 1.00 92.62 294 THR A O 1
ATOM 2385 N N . PHE A 1 295 ? 14.422 11.616 -26.934 1.00 93.50 295 PHE A N 1
ATOM 2386 C CA . PHE A 1 295 ? 14.651 12.835 -27.709 1.00 93.50 295 PHE A CA 1
ATOM 2387 C C . PHE A 1 295 ? 16.142 13.054 -28.025 1.00 93.50 295 PHE A C 1
ATOM 2389 O O . PHE A 1 295 ? 16.510 13.245 -29.185 1.00 93.50 295 PHE A O 1
ATOM 2396 N N . LEU A 1 296 ? 17.023 12.939 -27.027 1.00 92.38 296 LEU A N 1
ATOM 2397 C CA . LEU A 1 296 ? 18.470 13.075 -27.232 1.00 92.38 296 LEU A CA 1
ATOM 2398 C C . LEU A 1 296 ? 19.021 12.022 -28.205 1.00 92.38 296 LEU A C 1
ATOM 2400 O O . LEU A 1 296 ? 19.787 12.353 -29.109 1.00 92.38 296 LEU A O 1
ATOM 2404 N N . PHE A 1 297 ? 18.595 10.765 -28.073 1.00 92.50 297 PHE A N 1
ATOM 2405 C CA . PHE A 1 297 ? 19.037 9.697 -28.970 1.00 92.50 297 PHE A CA 1
ATOM 2406 C C . PHE A 1 297 ? 18.467 9.832 -30.382 1.00 92.50 297 PHE A C 1
ATOM 2408 O O . PHE A 1 297 ? 19.157 9.487 -31.338 1.00 92.50 297 PHE A O 1
ATOM 2415 N N . THR A 1 298 ? 17.265 10.394 -30.546 1.00 92.50 298 THR A N 1
ATOM 2416 C CA . THR A 1 298 ? 1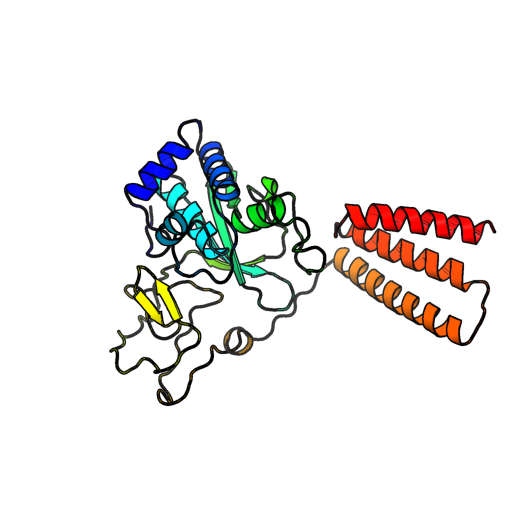6.751 10.728 -31.881 1.00 92.50 298 THR A CA 1
ATOM 2417 C C . THR A 1 298 ? 17.579 11.820 -32.551 1.00 92.50 298 THR A C 1
ATOM 2419 O O . THR A 1 298 ? 17.886 11.691 -33.731 1.00 92.50 298 THR A O 1
ATOM 2422 N N . LEU A 1 299 ? 18.017 12.847 -31.813 1.00 92.12 299 LEU A N 1
ATOM 2423 C CA . LEU A 1 299 ? 18.917 13.869 -32.359 1.00 92.12 299 LEU A CA 1
ATOM 2424 C C . LEU A 1 299 ? 20.276 13.275 -32.752 1.00 92.12 299 LEU A C 1
ATOM 2426 O O . LEU A 1 299 ? 20.777 13.560 -33.836 1.00 92.12 299 LEU A O 1
ATOM 2430 N N . SER A 1 300 ? 20.844 12.407 -31.908 1.00 90.19 300 SER A N 1
ATOM 2431 C CA . SER A 1 300 ? 22.091 11.692 -32.211 1.00 90.19 300 SER A CA 1
ATOM 2432 C C . SER A 1 300 ? 21.963 10.798 -33.450 1.00 90.19 300 SER A C 1
ATOM 2434 O O . SER A 1 300 ? 22.872 10.774 -34.281 1.00 90.19 300 SER A O 1
ATOM 2436 N N . LEU A 1 301 ? 20.826 10.113 -33.611 1.00 90.62 301 LEU A N 1
ATOM 2437 C CA . LEU A 1 301 ? 20.535 9.302 -34.791 1.00 90.62 301 LEU A CA 1
ATOM 2438 C C . LEU A 1 301 ? 20.475 10.161 -36.056 1.00 90.62 301 LEU A C 1
ATOM 2440 O O . LEU A 1 301 ? 21.123 9.823 -37.039 1.00 90.62 301 LEU A O 1
ATOM 2444 N N . LEU A 1 302 ? 19.745 11.281 -36.020 1.00 91.31 302 LEU A N 1
ATOM 2445 C CA . LEU A 1 302 ? 19.661 12.204 -37.154 1.00 91.31 302 LEU A CA 1
ATOM 2446 C C . LEU A 1 302 ? 21.048 12.742 -37.516 1.00 91.31 302 LEU A C 1
ATOM 2448 O O . LEU A 1 302 ? 21.446 12.655 -38.671 1.00 91.31 302 LEU A O 1
ATOM 2452 N N . SER A 1 303 ? 21.822 13.203 -36.531 1.00 90.69 303 SER A N 1
ATOM 2453 C CA . SER A 1 303 ? 23.194 13.664 -36.763 1.00 90.69 303 SER A CA 1
ATOM 2454 C C . SER A 1 303 ? 24.054 12.588 -37.424 1.00 90.69 303 SER A C 1
ATOM 2456 O O . SER A 1 303 ? 24.778 12.900 -38.356 1.00 90.69 303 SER A O 1
ATOM 2458 N N . SER A 1 304 ? 23.954 11.332 -36.986 1.00 86.38 304 SER A N 1
ATOM 2459 C CA . SER A 1 304 ? 24.765 10.227 -37.522 1.00 86.38 304 SER A CA 1
ATOM 2460 C C . SER A 1 304 ? 24.350 9.787 -38.930 1.00 86.38 304 SER A C 1
ATOM 2462 O O . SER A 1 304 ? 25.139 9.154 -39.616 1.00 86.38 304 SER A O 1
ATOM 2464 N N . ILE A 1 305 ? 23.109 10.063 -39.345 1.00 87.12 305 ILE A N 1
ATOM 2465 C CA . ILE A 1 305 ? 22.611 9.760 -40.698 1.00 87.12 305 ILE A CA 1
ATOM 2466 C C . ILE A 1 305 ? 23.008 10.863 -41.687 1.00 87.12 305 ILE A C 1
ATOM 2468 O O . ILE A 1 305 ? 23.212 10.582 -42.865 1.00 87.12 305 ILE A O 1
ATOM 2472 N N . PHE A 1 306 ? 23.079 12.111 -41.218 1.00 83.81 306 PHE A N 1
ATOM 2473 C CA . PHE A 1 306 ? 23.351 13.290 -42.045 1.00 83.81 306 PHE A CA 1
ATOM 2474 C C . PHE A 1 306 ? 24.807 13.790 -41.980 1.00 83.81 306 PHE A C 1
ATOM 2476 O O . PHE A 1 306 ? 25.093 14.832 -42.567 1.00 83.81 306 PHE A O 1
ATOM 2483 N N . SER A 1 307 ? 25.699 13.085 -41.272 1.00 72.62 307 SER A N 1
ATOM 2484 C CA . SER A 1 307 ? 27.155 13.334 -41.254 1.00 72.62 307 SER A CA 1
ATOM 2485 C C . SER A 1 307 ? 27.872 12.342 -42.157 1.00 72.62 307 SER A C 1
ATOM 2487 O O . SER A 1 307 ? 28.813 12.773 -42.854 1.00 72.62 307 SER A O 1
#